Protein 7Z7C (pdb70)

Structure (mmCIF, N/CA/C/O backbone):
data_7Z7C
#
_entry.id   7Z7C
#
_cell.length_a   96.227
_cell.length_b   40.602
_cell.length_c   45.631
_cell.angle_alpha   90.000
_cell.angle_beta   113.910
_cell.angle_gamma   90.000
#
_symmetry.space_group_name_H-M   'C 1 2 1'
#
loop_
_entity.id
_entity.type
_entity.pdbx_description
1 polymer 'Broadly neutralizing DARPin bnD.8'
2 polymer 'Envelope glycoprotein gp160'
3 non-polymer GLYCINE
4 non-polymer 1,2-ETHANEDIOL
5 water water
#
loop_
_atom_site.group_PDB
_atom_site.id
_atom_site.type_symbol
_atom_site.label_atom_id
_atom_site.label_alt_id
_atom_site.label_comp_id
_atom_site.label_asym_id
_atom_site.label_entity_id
_atom_site.label_seq_id
_atom_site.pdbx_PDB_ins_code
_atom_site.Cartn_x
_atom_site.Cartn_y
_atom_site.Cartn_z
_atom_site.occupancy
_atom_site.B_iso_or_equiv
_atom_site.auth_seq_id
_atom_site.auth_comp_id
_atom_site.auth_asym_id
_atom_site.auth_atom_id
_atom_site.pdbx_PDB_model_num
ATOM 1 N N . ASP A 1 3 ? -16.557 -41.116 15.278 1.00 72.13 3 ASP A N 1
ATOM 2 C CA . ASP A 1 3 ? -15.730 -40.370 16.258 1.00 58.31 3 ASP A CA 1
ATOM 3 C C . ASP A 1 3 ? -16.161 -38.889 16.218 1.00 41.51 3 ASP A C 1
ATOM 4 O O . ASP A 1 3 ? -16.991 -38.517 15.349 1.00 39.98 3 ASP A O 1
ATOM 9 N N . LEU A 1 4 ? -15.663 -38.063 17.139 1.00 39.43 4 LEU A N 1
ATOM 10 C CA . LEU A 1 4 ? -16.134 -36.652 17.287 1.00 34.18 4 LEU A CA 1
ATOM 11 C C . LEU A 1 4 ? -15.728 -35.845 16.056 1.00 31.23 4 LEU A C 1
ATOM 12 O O . LEU A 1 4 ? -16.526 -34.959 15.635 1.00 32.76 4 LEU A O 1
ATOM 17 N N . GLY A 1 5 ? -14.558 -36.151 15.482 1.00 32.10 5 GLY A N 1
ATOM 18 C CA . GLY A 1 5 ? -14.069 -35.433 14.293 1.00 29.50 5 GLY A CA 1
ATOM 19 C C . GLY A 1 5 ? -15.011 -35.665 13.110 1.00 30.37 5 GLY A C 1
ATOM 20 O O . GLY A 1 5 ? -15.362 -34.712 12.431 1.00 27.35 5 GLY A O 1
ATOM 21 N N . LYS A 1 6 ? -15.424 -36.905 12.851 1.00 32.17 6 LYS A N 1
ATOM 22 C CA . LYS A 1 6 ? -16.405 -37.193 11.762 1.00 33.13 6 LYS A CA 1
ATOM 23 C C . LYS A 1 6 ? -17.696 -36.398 11.983 1.00 27.22 6 LYS A C 1
ATOM 24 O O . LYS A 1 6 ? -18.215 -35.817 11.001 1.00 28.59 6 LYS A O 1
ATOM 30 N N . LYS A 1 7 ? -18.229 -36.403 13.214 1.00 28.04 7 LYS A N 1
ATOM 31 C CA . LYS A 1 7 ? -19.512 -35.720 13.482 1.00 28.86 7 LYS A CA 1
ATOM 32 C C . LYS A 1 7 ? -19.295 -34.222 13.286 1.00 24.10 7 LYS A C 1
ATOM 33 O O . LYS A 1 7 ? -20.222 -33.555 12.833 1.00 26.03 7 LYS A O 1
ATOM 39 N N . LEU A 1 8 ? -18.127 -33.691 13.664 1.00 27.02 8 LEU A N 1
ATOM 40 C CA . LEU A 1 8 ? -17.882 -32.239 13.508 1.00 25.57 8 LEU A CA 1
ATOM 41 C C . LEU A 1 8 ? -17.829 -31.899 12.021 1.00 25.62 8 LEU A C 1
ATOM 42 O O . LEU A 1 8 ? -18.400 -30.848 11.617 1.00 24.35 8 LEU A O 1
ATOM 47 N N . LEU A 1 9 ? -17.183 -32.753 11.226 1.00 25.00 9 LEU A N 1
ATOM 48 C CA . LEU A 1 9 ? -17.152 -32.495 9.763 1.00 23.40 9 LEU A CA 1
ATOM 49 C C . LEU A 1 9 ? -18.599 -32.482 9.252 1.00 23.91 9 LEU A C 1
ATOM 50 O O . LEU A 1 9 ? -18.973 -31.582 8.531 1.00 23.17 9 LEU A O 1
ATOM 55 N N . GLU A 1 10 ? -19.385 -33.486 9.626 1.00 24.50 10 GLU A N 1
ATOM 56 C CA . GLU A 1 10 ? -20.825 -33.546 9.224 1.00 26.20 10 GLU A CA 1
ATOM 57 C C . GLU A 1 10 ? -21.610 -32.313 9.727 1.00 25.44 10 GLU A C 1
ATOM 58 O O . GLU A 1 10 ? -22.354 -31.686 8.959 1.00 25.94 10 GLU A O 1
ATOM 64 N N . ALA A 1 11 ? -21.407 -31.916 10.982 1.00 25.22 11 ALA A N 1
ATOM 65 C CA . ALA A 1 11 ? -22.106 -30.754 11.553 1.00 25.83 11 ALA A CA 1
ATOM 66 C C . ALA A 1 11 ? -21.736 -29.487 10.766 1.00 25.86 11 ALA A C 1
ATOM 67 O O . ALA A 1 11 ? -22.608 -28.672 10.480 1.00 23.76 11 ALA A O 1
ATOM 69 N N . ALA A 1 12 ? -20.474 -29.350 10.390 1.00 25.14 12 ALA A N 1
ATOM 70 C CA . ALA A 1 12 ? -19.963 -28.134 9.741 1.00 25.33 12 ALA A CA 1
ATOM 71 C C . ALA A 1 12 ? -20.539 -28.012 8.325 1.00 23.22 12 ALA A C 1
ATOM 72 O O . ALA A 1 12 ? -20.991 -26.943 7.941 1.00 25.24 12 ALA A O 1
ATOM 74 N N . VAL A 1 13 ? -20.641 -29.115 7.600 1.00 23.20 13 VAL A N 1
ATOM 75 C CA . VAL A 1 13 ? -21.122 -29.018 6.186 1.00 25.44 13 VAL A CA 1
ATOM 76 C C . VAL A 1 13 ? -22.644 -28.823 6.155 1.00 23.75 13 VAL A C 1
ATOM 77 O O . VAL A 1 13 ? -23.166 -28.137 5.215 1.00 28.26 13 VAL A O 1
ATOM 81 N N . ASP A 1 14 ? -23.321 -29.308 7.198 1.00 26.05 14 ASP A N 1
ATOM 82 C CA . ASP A 1 14 ? -24.798 -29.343 7.275 1.00 26.06 14 ASP A CA 1
ATOM 83 C C . ASP A 1 14 ? -25.347 -28.136 8.040 1.00 26.09 14 ASP A C 1
ATOM 84 O O . ASP A 1 14 ? -26.529 -28.054 8.214 1.00 26.42 14 ASP A O 1
ATOM 89 N N . GLY A 1 15 ? -24.508 -27.219 8.522 1.00 26.24 15 GLY A N 1
ATOM 90 C CA . GLY A 1 15 ? -24.982 -25.958 9.136 1.00 27.72 15 GLY A CA 1
ATOM 91 C C . GLY A 1 15 ? -25.495 -26.149 10.561 1.00 24.02 15 GLY A C 1
ATOM 92 O O . GLY A 1 15 ? -26.292 -25.321 10.988 1.00 27.91 15 GLY A O 1
ATOM 93 N N . GLN A 1 16 ? -25.084 -27.211 11.260 1.00 25.03 16 GLN A N 1
ATOM 94 C CA . GLN A 1 16 ? -25.604 -27.571 12.601 1.00 23.31 16 GLN A CA 1
ATOM 95 C C . GLN A 1 16 ? -24.851 -26.722 13.648 1.00 24.51 16 GLN A C 1
ATOM 96 O O . GLN A 1 16 ? -23.984 -27.287 14.323 1.00 24.68 16 GLN A O 1
ATOM 102 N N . ASP A 1 17 ? -25.151 -25.412 13.730 1.00 23.53 17 ASP A N 1
ATOM 103 C CA . ASP A 1 17 ? -24.499 -24.445 14.662 1.00 26.03 17 ASP A CA 1
ATOM 104 C C . ASP A 1 17 ? -24.446 -25.061 16.067 1.00 23.82 17 ASP A C 1
ATOM 105 O O . ASP A 1 17 ? -23.381 -25.062 16.700 1.00 23.56 17 ASP A O 1
ATOM 110 N N . ASP A 1 18 ? -25.586 -25.431 16.613 1.00 27.96 18 ASP A N 1
ATOM 111 C CA . ASP A 1 18 ? -25.651 -25.996 17.978 1.00 25.26 18 ASP A CA 1
ATOM 112 C C . ASP A 1 18 ? -24.741 -27.214 18.107 1.00 25.99 18 ASP A C 1
ATOM 113 O O . ASP A 1 18 ? -24.070 -27.337 19.144 1.00 24.56 18 ASP A O 1
ATOM 118 N N . GLU A 1 19 ? -24.783 -28.124 17.134 1.00 22.07 19 GLU A N 1
ATOM 119 C CA . GLU A 1 19 ? -24.012 -29.380 17.254 1.00 24.35 19 GLU A CA 1
ATOM 120 C C . GLU A 1 19 ? -22.516 -29.051 17.205 1.00 23.48 19 GLU A C 1
ATOM 121 O O . GLU A 1 19 ? -21.721 -29.743 17.854 1.00 24.33 19 GLU A O 1
ATOM 127 N N . VAL A 1 20 ? -22.126 -28.107 16.357 1.00 25.34 20 VAL A N 1
ATOM 128 C CA . VAL A 1 20 ? -20.689 -27.732 16.274 1.00 23.61 20 VAL A CA 1
ATOM 129 C C . VAL A 1 20 ? -20.233 -27.305 17.676 1.00 22.39 20 VAL A C 1
ATOM 130 O O . VAL A 1 20 ? -19.224 -27.812 18.159 1.00 23.21 20 VAL A O 1
ATOM 134 N N . ARG A 1 21 ? -21.025 -26.492 18.358 1.00 22.12 21 ARG A N 1
ATOM 135 C CA . ARG A 1 21 ? -20.629 -26.041 19.714 1.00 22.91 21 ARG A CA 1
ATOM 136 C C . ARG A 1 21 ? -20.615 -27.210 20.704 1.00 22.77 21 ARG A C 1
ATOM 137 O O . ARG A 1 21 ? -19.707 -27.254 21.526 1.00 24.60 21 ARG A O 1
ATOM 145 N N . ILE A 1 22 ? -21.635 -28.071 20.663 1.00 24.07 22 ILE A N 1
ATOM 146 C CA . ILE A 1 22 ? -21.703 -29.281 21.527 1.00 25.54 22 ILE A CA 1
ATOM 147 C C . ILE A 1 22 ? -20.463 -30.149 21.303 1.00 24.04 22 ILE A C 1
ATOM 148 O O . ILE A 1 22 ? -19.855 -30.600 22.264 1.00 26.95 22 ILE A O 1
ATOM 153 N N . LEU A 1 23 ? -20.096 -30.398 20.052 1.00 27.40 23 LEU A N 1
ATOM 154 C CA . LEU A 1 23 ? -18.957 -31.294 19.762 1.00 27.72 23 LEU A CA 1
ATOM 155 C C . LEU A 1 23 ? -17.662 -30.665 20.264 1.00 22.91 23 LEU A C 1
ATOM 156 O O . LEU A 1 23 ? -16.856 -31.373 20.852 1.00 31.37 23 LEU A O 1
ATOM 161 N N A MET A 1 24 ? -17.486 -29.356 20.080 0.50 23.85 24 MET A N 1
ATOM 162 N N B MET A 1 24 ? -17.481 -29.364 19.985 0.50 24.11 24 MET A N 1
ATOM 163 C CA A MET A 1 24 ? -16.220 -28.707 20.495 0.50 25.23 24 MET A CA 1
ATOM 164 C CA B MET A 1 24 ? -16.306 -28.599 20.475 0.50 26.89 24 MET A CA 1
ATOM 165 C C A MET A 1 24 ? -16.169 -28.623 22.026 0.50 26.42 24 MET A C 1
ATOM 166 C C B MET A 1 24 ? -16.227 -28.815 21.989 0.50 25.43 24 MET A C 1
ATOM 167 O O A MET A 1 24 ? -15.047 -28.688 22.558 0.50 26.60 24 MET A O 1
ATOM 168 O O B MET A 1 24 ? -15.214 -29.363 22.437 0.50 29.39 24 MET A O 1
ATOM 177 N N . ALA A 1 25 ? -17.326 -28.537 22.701 1.00 27.22 25 ALA A N 1
ATOM 178 C CA . ALA A 1 25 ? -17.431 -28.605 24.182 1.00 26.31 25 ALA A CA 1
ATOM 179 C C . ALA A 1 25 ? -17.039 -30.001 24.677 1.00 28.95 25 ALA A C 1
ATOM 180 O O . ALA A 1 25 ? -16.481 -30.093 25.766 1.00 33.45 25 ALA A O 1
ATOM 182 N N . ASN A 1 26 ? -17.319 -31.032 23.876 1.00 29.28 26 ASN A N 1
ATOM 183 C CA . ASN A 1 26 ? -17.081 -32.449 24.238 1.00 37.30 26 ASN A CA 1
ATOM 184 C C . ASN A 1 26 ? -15.693 -32.872 23.745 1.00 36.29 26 ASN A C 1
ATOM 185 O O . ASN A 1 26 ? -15.350 -34.079 23.927 1.00 41.19 26 ASN A O 1
ATOM 190 N N . GLY A 1 27 ? -14.898 -31.924 23.219 1.00 36.47 27 GLY A N 1
ATOM 191 C CA . GLY A 1 27 ? -13.452 -32.092 22.965 1.00 42.30 27 GLY A CA 1
ATOM 192 C C . GLY A 1 27 ? -13.134 -32.475 21.522 1.00 34.60 27 GLY A C 1
ATOM 193 O O . GLY A 1 27 ? -12.024 -32.996 21.256 1.00 42.94 27 GLY A O 1
ATOM 194 N N . ALA A 1 28 ? -14.072 -32.305 20.595 1.00 34.06 28 ALA A N 1
ATOM 195 C CA . ALA A 1 28 ? -13.790 -32.531 19.165 1.00 31.87 28 ALA A CA 1
ATOM 196 C C . ALA A 1 28 ? -12.622 -31.642 18.739 1.00 26.84 28 ALA A C 1
ATOM 197 O O . ALA A 1 28 ? -12.575 -30.415 19.066 1.00 31.29 28 ALA A O 1
ATOM 199 N N . ASP A 1 29 ? -11.780 -32.184 17.888 1.00 30.82 29 ASP A N 1
ATOM 200 C CA . ASP A 1 29 ? -10.649 -31.464 17.270 1.00 28.00 29 ASP A CA 1
ATOM 201 C C . ASP A 1 29 ? -11.212 -30.563 16.167 1.00 26.63 29 ASP A C 1
ATOM 202 O O . ASP A 1 29 ? -11.700 -31.074 15.140 1.00 28.66 29 ASP A O 1
ATOM 207 N N A VAL A 1 30 ? -11.087 -29.255 16.376 0.50 23.07 30 VAL A N 1
ATOM 208 N N B VAL A 1 30 ? -11.095 -29.251 16.358 0.50 25.03 30 VAL A N 1
ATOM 209 C CA A VAL A 1 30 ? -11.577 -28.215 15.436 0.50 20.60 30 VAL A CA 1
ATOM 210 C CA B VAL A 1 30 ? -11.611 -28.244 15.393 0.50 24.61 30 VAL A CA 1
ATOM 211 C C A VAL A 1 30 ? -10.886 -28.375 14.070 0.50 21.03 30 VAL A C 1
ATOM 212 C C B VAL A 1 30 ? -10.883 -28.375 14.047 0.50 23.43 30 VAL A C 1
ATOM 213 O O A VAL A 1 30 ? -11.472 -27.912 13.076 0.50 24.95 30 VAL A O 1
ATOM 214 O O B VAL A 1 30 ? -11.441 -27.893 13.047 0.50 26.23 30 VAL A O 1
ATOM 221 N N . ASN A 1 31 ? -9.696 -28.990 14.031 1.00 24.32 31 ASN A N 1
ATOM 222 C CA . ASN A 1 31 ? -8.875 -29.201 12.816 1.00 21.92 31 ASN A CA 1
ATOM 223 C C . ASN A 1 31 ? -8.898 -30.662 12.378 1.00 23.33 31 ASN A C 1
ATOM 224 O O . ASN A 1 31 ? -8.023 -31.030 11.599 1.00 29.36 31 ASN A O 1
ATOM 229 N N . ALA A 1 32 ? -9.899 -31.427 12.830 1.00 29.60 32 ALA A N 1
ATOM 230 C CA . ALA A 1 32 ? -10.163 -32.806 12.363 1.00 28.74 32 ALA A CA 1
ATOM 231 C C . ALA A 1 32 ? -10.078 -32.820 10.844 1.00 29.21 32 ALA A C 1
ATOM 232 O O . ALA A 1 32 ? -10.685 -31.974 10.199 1.00 30.51 32 ALA A O 1
ATOM 234 N N . ALA A 1 33 ? -9.304 -33.739 10.287 1.00 30.62 33 ALA A N 1
ATOM 235 C CA . ALA A 1 33 ? -9.159 -33.851 8.827 1.00 26.86 33 ALA A CA 1
ATOM 236 C C . ALA A 1 33 ? -9.588 -35.233 8.413 1.00 27.45 33 ALA A C 1
ATOM 237 O O . ALA A 1 33 ? -9.162 -36.242 9.007 1.00 38.00 33 ALA A O 1
ATOM 239 N N . ASP A 1 34 ? -10.377 -35.292 7.348 1.00 26.90 34 ASP A N 1
ATOM 240 C CA . ASP A 1 34 ? -10.711 -36.566 6.726 1.00 36.70 34 ASP A CA 1
ATOM 241 C C . ASP A 1 34 ? -9.539 -37.021 5.825 1.00 34.13 34 ASP A C 1
ATOM 242 O O . ASP A 1 34 ? -8.465 -36.397 5.780 1.00 32.30 34 ASP A O 1
ATOM 247 N N . TRP A 1 35 ? -9.727 -38.266 5.334 1.00 44.98 35 TRP A N 1
ATOM 248 C CA . TRP A 1 35 ? -8.819 -38.926 4.332 1.00 40.51 35 TRP A CA 1
ATOM 249 C C . TRP A 1 35 ? -8.320 -37.949 3.241 1.00 36.46 35 TRP A C 1
ATOM 250 O O . TRP A 1 35 ? -7.123 -38.076 2.763 1.00 33.42 35 TRP A O 1
ATOM 261 N N . TRP A 1 36 ? -9.212 -37.050 2.816 1.00 30.09 36 TRP A N 1
ATOM 262 C CA . TRP A 1 36 ? -9.001 -36.103 1.685 1.00 35.70 36 TRP A CA 1
ATOM 263 C C . TRP A 1 36 ? -8.373 -34.782 2.162 1.00 47.13 36 TRP A C 1
ATOM 264 O O . TRP A 1 36 ? -8.233 -33.867 1.329 1.00 30.71 36 TRP A O 1
ATOM 275 N N . GLY A 1 37 ? -7.992 -34.657 3.436 1.00 48.77 37 GLY A N 1
ATOM 276 C CA . GLY A 1 37 ? -7.394 -33.397 3.953 1.00 26.89 37 GLY A CA 1
ATOM 277 C C . GLY A 1 37 ? -8.416 -32.338 4.262 1.00 24.24 37 GLY A C 1
ATOM 278 O O . GLY A 1 37 ? -8.006 -31.203 4.516 1.00 26.86 37 GLY A O 1
ATOM 279 N N . LEU A 1 38 ? -9.705 -32.643 4.239 1.00 23.13 38 LEU A N 1
ATOM 280 C CA . LEU A 1 38 ? -10.757 -31.608 4.440 1.00 21.92 38 LEU A CA 1
ATOM 281 C C . LEU A 1 38 ? -11.063 -31.482 5.929 1.00 21.99 38 LEU A C 1
ATOM 282 O O . LEU A 1 38 ? -11.120 -32.469 6.651 1.00 25.29 38 LEU A O 1
ATOM 287 N N . THR A 1 39 ? -11.184 -30.245 6.364 1.00 20.34 39 THR A N 1
ATOM 288 C CA . THR A 1 39 ? -11.397 -29.892 7.787 1.00 21.13 39 THR A CA 1
ATOM 289 C C . THR A 1 39 ? -12.801 -29.313 7.948 1.00 18.50 39 THR A C 1
ATOM 290 O O . THR A 1 39 ? -13.438 -28.873 6.984 1.00 20.74 39 THR A O 1
ATOM 294 N N . PRO A 1 40 ? -13.292 -29.158 9.182 1.00 21.84 40 PRO A N 1
ATOM 295 C CA . PRO A 1 40 ? -14.575 -28.500 9.369 1.00 22.08 40 PRO A CA 1
ATOM 296 C C . PRO A 1 40 ? -14.662 -27.123 8.724 1.00 20.17 40 PRO A C 1
ATOM 297 O O . PRO A 1 40 ? -15.673 -26.772 8.203 1.00 22.38 40 PRO A O 1
ATOM 301 N N . LEU A 1 41 ? -13.604 -26.353 8.832 1.00 21.02 41 LEU A N 1
ATOM 302 C CA . LEU A 1 41 ? -13.617 -24.998 8.261 1.00 18.54 41 LEU A CA 1
ATOM 303 C C . LEU A 1 41 ? -13.745 -25.083 6.752 1.00 20.38 41 LEU A C 1
ATOM 304 O O . LEU A 1 41 ? -14.389 -24.204 6.211 1.00 19.27 41 LEU A O 1
ATOM 309 N N . HIS A 1 42 ? -13.070 -26.007 6.087 1.00 19.28 42 HIS A N 1
ATOM 310 C CA . HIS A 1 42 ? -13.289 -26.159 4.622 1.00 19.80 42 HIS A CA 1
ATOM 311 C C . HIS A 1 42 ? -14.780 -26.343 4.373 1.00 19.70 42 HIS A C 1
ATOM 312 O O . HIS A 1 42 ? -15.275 -25.770 3.454 1.00 21.40 42 HIS A O 1
ATOM 319 N N . LEU A 1 43 ? -15.406 -27.245 5.093 1.00 20.82 43 LEU A N 1
ATOM 320 C CA . LEU A 1 43 ? -16.785 -27.679 4.738 1.00 20.94 43 LEU A CA 1
ATOM 321 C C . LEU A 1 43 ? -17.748 -26.541 5.067 1.00 22.83 43 LEU A C 1
ATOM 322 O O . LEU A 1 43 ? -18.634 -26.253 4.271 1.00 24.72 43 LEU A O 1
ATOM 327 N N . ALA A 1 44 ? -17.580 -25.863 6.198 1.00 21.44 44 ALA A N 1
ATOM 328 C CA . ALA A 1 44 ? -18.413 -24.683 6.510 1.00 21.75 44 ALA A CA 1
ATOM 329 C C . ALA A 1 44 ? -18.198 -23.563 5.491 1.00 23.34 44 ALA A C 1
ATOM 330 O O . ALA A 1 44 ? -19.161 -22.915 5.130 1.00 23.66 44 ALA A O 1
ATOM 332 N N . ALA A 1 45 ? -16.970 -23.326 5.057 1.00 19.75 45 ALA A N 1
ATOM 333 C CA . ALA A 1 45 ? -16.664 -22.286 4.062 1.00 20.47 45 ALA A CA 1
ATOM 334 C C . ALA A 1 45 ? -17.309 -22.649 2.710 1.00 22.03 45 ALA A C 1
ATOM 335 O O . ALA A 1 45 ? -17.849 -21.770 2.077 1.00 25.30 45 ALA A O 1
ATOM 337 N N . TRP A 1 46 ? -17.284 -23.925 2.363 1.00 21.49 46 TRP A N 1
ATOM 338 C CA . TRP A 1 46 ? -17.829 -24.456 1.075 1.00 21.90 46 TRP A CA 1
ATOM 339 C C . TRP A 1 46 ? -19.344 -24.251 1.057 1.00 25.03 46 TRP A C 1
ATOM 340 O O . TRP A 1 46 ? -19.899 -23.814 0.017 1.00 27.78 46 TRP A O 1
ATOM 351 N N . HIS A 1 47 ? -20.012 -24.592 2.146 1.00 25.53 47 HIS A N 1
ATOM 352 C CA . HIS A 1 47 ? -21.500 -24.596 2.171 1.00 29.60 47 HIS A CA 1
ATOM 353 C C . HIS A 1 47 ? -22.081 -23.263 2.649 1.00 32.21 47 HIS A C 1
ATOM 354 O O . HIS A 1 47 ? -23.306 -23.201 2.792 1.00 40.75 47 HIS A O 1
ATOM 361 N N . GLY A 1 48 ? -21.251 -22.254 2.941 1.00 27.27 48 GLY A N 1
ATOM 362 C CA . GLY A 1 48 ? -21.728 -20.894 3.259 1.00 27.03 48 GLY A CA 1
ATOM 363 C C . GLY A 1 48 ? -22.217 -20.771 4.709 1.00 27.26 48 GLY A C 1
ATOM 364 O O . GLY A 1 48 ? -22.975 -19.856 4.992 1.00 33.68 48 GLY A O 1
ATOM 365 N N . HIS A 1 49 ? -21.731 -21.595 5.641 1.00 28.96 49 HIS A N 1
ATOM 366 C CA . HIS A 1 49 ? -22.171 -21.554 7.063 1.00 28.18 49 HIS A CA 1
ATOM 367 C C . HIS A 1 49 ? -21.326 -20.528 7.838 1.00 24.31 49 HIS A C 1
ATOM 368 O O . HIS A 1 49 ? -20.312 -20.884 8.486 1.00 26.35 49 HIS A O 1
ATOM 375 N N . LEU A 1 50 ? -21.719 -19.269 7.742 1.00 27.43 50 LEU A N 1
ATOM 376 C CA . LEU A 1 50 ? -20.944 -18.133 8.316 1.00 28.03 50 LEU A CA 1
ATOM 377 C C . LEU A 1 50 ? -20.758 -18.271 9.832 1.00 28.83 50 LEU A C 1
ATOM 378 O O . LEU A 1 50 ? -19.619 -18.140 10.313 1.00 25.39 50 LEU A O 1
ATOM 383 N N A GLU A 1 51 ? -21.828 -18.553 10.563 0.50 28.47 51 GLU A N 1
ATOM 384 N N B GLU A 1 51 ? -21.833 -18.491 10.602 0.50 32.06 51 GLU A N 1
ATOM 385 C CA A GLU A 1 51 ? -21.739 -18.587 12.044 0.50 26.06 51 GLU A CA 1
ATOM 386 C CA B GLU A 1 51 ? -21.684 -18.574 12.084 0.50 31.64 51 GLU A CA 1
ATOM 387 C C A GLU A 1 51 ? -20.785 -19.714 12.458 0.50 25.04 51 GLU A C 1
ATOM 388 C C B GLU A 1 51 ? -20.681 -19.684 12.401 0.50 24.95 51 GLU A C 1
ATOM 389 O O A GLU A 1 51 ? -20.055 -19.525 13.418 0.50 24.18 51 GLU A O 1
ATOM 390 O O B GLU A 1 51 ? -19.835 -19.470 13.252 0.50 24.26 51 GLU A O 1
ATOM 401 N N . ILE A 1 52 ? -20.791 -20.838 11.740 1.00 24.52 52 ILE A N 1
ATOM 402 C CA . ILE A 1 52 ? -19.897 -21.982 12.034 1.00 24.08 52 ILE A CA 1
ATOM 403 C C . ILE A 1 52 ? -18.467 -21.547 11.698 1.00 22.01 52 ILE A C 1
ATOM 404 O O . ILE A 1 52 ? -17.547 -21.869 12.470 1.00 24.44 52 ILE A O 1
ATOM 409 N N . VAL A 1 53 ? -18.266 -20.894 10.556 1.00 23.35 53 VAL A N 1
ATOM 410 C CA . VAL A 1 53 ? -16.895 -20.441 10.206 1.00 19.32 53 VAL A CA 1
ATOM 411 C C . VAL A 1 53 ? -16.364 -19.593 11.373 1.00 21.63 53 VAL A C 1
ATOM 412 O O . VAL A 1 53 ? -15.236 -19.767 11.765 1.00 20.52 53 VAL A O 1
ATOM 416 N N . GLU A 1 54 ? -17.201 -18.695 11.875 1.00 21.71 54 GLU A N 1
ATOM 417 C CA . GLU A 1 54 ? -16.788 -17.753 12.939 1.00 24.23 54 GLU A CA 1
ATOM 418 C C . GLU A 1 54 ? -16.467 -18.545 14.217 1.00 23.23 54 GLU A C 1
ATOM 419 O O . GLU A 1 54 ? -15.409 -18.269 14.844 1.00 25.23 54 GLU A O 1
ATOM 425 N N . VAL A 1 55 ? -17.336 -19.480 14.607 1.00 24.90 55 VAL A N 1
ATOM 426 C CA . VAL A 1 55 ? -17.146 -20.351 15.811 1.00 23.45 55 VAL A CA 1
ATOM 427 C C . VAL A 1 55 ? -15.842 -21.157 15.649 1.00 23.37 55 VAL A C 1
ATOM 428 O O . VAL A 1 55 ? -15.074 -21.319 16.623 1.00 24.22 55 VAL A O 1
ATOM 432 N N . LEU A 1 56 ? -15.634 -21.756 14.481 1.00 23.82 56 LEU A N 1
ATOM 433 C CA . LEU A 1 56 ? -14.447 -22.597 14.265 1.00 23.12 56 LEU A CA 1
ATOM 434 C C . LEU A 1 56 ? -13.194 -21.727 14.381 1.00 22.57 56 LEU A C 1
ATOM 435 O O . LEU A 1 56 ? -12.249 -22.156 15.059 1.00 22.59 56 LEU A O 1
ATOM 440 N N . LEU A 1 57 ? -13.194 -20.538 13.788 1.00 21.32 57 LEU A N 1
ATOM 441 C CA . LEU A 1 57 ? -12.008 -19.651 13.818 1.00 19.93 57 LEU A CA 1
ATOM 442 C C . LEU A 1 57 ? -11.768 -19.220 15.270 1.00 23.66 57 LEU A C 1
ATOM 443 O O . LEU A 1 57 ? -10.623 -19.154 15.691 1.00 26.00 57 LEU A O 1
ATOM 448 N N . LYS A 1 58 ? -12.843 -18.938 15.986 1.00 22.86 58 LYS A N 1
ATOM 449 C CA . LYS A 1 58 ? -12.751 -18.508 17.407 1.00 26.10 58 LYS A CA 1
ATOM 450 C C . LYS A 1 58 ? -12.131 -19.614 18.267 1.00 29.68 58 LYS A C 1
ATOM 451 O O . LYS A 1 58 ? -11.482 -19.258 19.296 1.00 32.93 58 LYS A O 1
ATOM 457 N N . THR A 1 59 ? -12.354 -20.878 17.888 1.00 26.11 59 THR A N 1
ATOM 458 C CA . THR A 1 59 ? -11.967 -22.077 18.666 1.00 29.08 59 THR A CA 1
ATOM 459 C C . THR A 1 59 ? -10.709 -22.736 18.081 1.00 30.59 59 THR A C 1
ATOM 460 O O 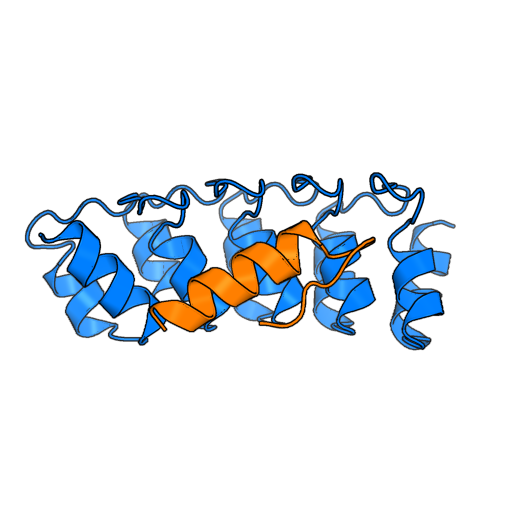. THR A 1 59 ? -10.449 -23.894 18.424 1.00 31.48 59 THR A O 1
ATOM 464 N N . GLY A 1 60 ? -9.937 -22.020 17.253 1.00 27.33 60 GLY A N 1
ATOM 465 C CA . GLY A 1 60 ? -8.581 -22.417 16.839 1.00 26.23 60 GLY A CA 1
ATOM 466 C C . GLY A 1 60 ? -8.518 -23.104 15.485 1.00 23.27 60 GLY A C 1
ATOM 467 O O . GLY A 1 60 ? -7.481 -23.636 15.167 1.00 25.46 60 GLY A O 1
ATOM 468 N N . ALA A 1 61 ? -9.558 -23.061 14.673 1.00 20.53 61 ALA A N 1
ATOM 469 C CA . ALA A 1 61 ? -9.491 -23.669 13.327 1.00 21.51 61 ALA A CA 1
ATOM 470 C C . ALA A 1 61 ? -8.329 -23.029 12.546 1.00 18.69 61 ALA A C 1
ATOM 471 O O . ALA A 1 61 ? -8.145 -21.778 12.627 1.00 19.38 61 ALA A O 1
ATOM 473 N N . ASP A 1 62 ? -7.618 -23.816 11.770 1.00 20.22 62 ASP A N 1
ATOM 474 C CA . ASP A 1 62 ? -6.528 -23.393 10.883 1.00 18.90 62 ASP A CA 1
ATOM 475 C C . ASP A 1 62 ? -7.123 -22.773 9.627 1.00 16.87 62 ASP A C 1
ATOM 476 O O . ASP A 1 62 ? -7.616 -23.489 8.775 1.00 19.15 62 ASP A O 1
ATOM 481 N N . VAL A 1 63 ? -7.069 -21.475 9.534 1.00 16.02 63 VAL A N 1
ATOM 482 C CA . VAL A 1 63 ? -7.663 -20.720 8.396 1.00 12.98 63 VAL A CA 1
ATOM 483 C C . VAL A 1 63 ? -6.989 -21.094 7.077 1.00 15.36 63 VAL A C 1
ATOM 484 O O . VAL A 1 63 ? -7.574 -20.838 6.004 1.00 17.90 63 VAL A O 1
ATOM 488 N N . ASN A 1 64 ? -5.734 -21.500 7.135 1.00 14.57 64 ASN A N 1
ATOM 489 C CA . ASN A 1 64 ? -4.892 -21.795 5.954 1.00 15.19 64 ASN A CA 1
ATOM 490 C C . ASN A 1 64 ? -4.721 -23.322 5.762 1.00 16.18 64 ASN A C 1
ATOM 491 O O . ASN A 1 64 ? -3.816 -23.687 4.979 1.00 18.49 64 ASN A O 1
ATOM 496 N N . ALA A 1 65 ? -5.633 -24.174 6.253 1.00 14.41 65 ALA A N 1
ATOM 497 C CA . ALA A 1 65 ? -5.613 -25.596 6.093 1.00 15.22 65 ALA A CA 1
ATOM 498 C C . ALA A 1 65 ? -5.738 -25.854 4.584 1.00 17.96 65 ALA A C 1
ATOM 499 O O . ALA A 1 65 ? -6.534 -25.173 3.910 1.00 19.11 65 ALA A O 1
ATOM 501 N N A SER A 1 66 ? -4.965 -26.764 4.034 0.50 17.99 66 SER A N 1
ATOM 502 N N B SER A 1 66 ? -5.119 -26.935 4.140 0.50 19.55 66 SER A N 1
ATOM 503 C CA A SER A 1 66 ? -5.196 -27.185 2.640 0.50 14.44 66 SER A CA 1
ATOM 504 C CA B SER A 1 66 ? -4.977 -27.284 2.711 0.50 18.01 66 SER A CA 1
ATOM 505 C C A SER A 1 66 ? -5.495 -28.663 2.607 0.50 17.88 66 SER A C 1
ATOM 506 C C B SER A 1 66 ? -5.333 -28.750 2.503 0.50 17.14 66 SER A C 1
ATOM 507 O O A SER A 1 66 ? -5.023 -29.430 3.440 0.50 22.81 66 SER A O 1
ATOM 508 O O B SER A 1 66 ? -4.685 -29.666 3.086 0.50 18.12 66 SER A O 1
ATOM 513 N N . ASP A 1 67 ? -6.327 -29.041 1.631 1.00 19.30 67 ASP A N 1
ATOM 514 C CA . ASP A 1 67 ? -6.722 -30.429 1.454 1.00 20.97 67 ASP A CA 1
ATOM 515 C C . ASP A 1 67 ? -5.733 -31.029 0.447 1.00 19.15 67 ASP A C 1
ATOM 516 O O . ASP A 1 67 ? -4.697 -30.402 0.142 1.00 22.98 67 ASP A O 1
ATOM 521 N N . ASN A 1 68 ? -6.000 -32.277 0.044 1.00 21.56 68 ASN A N 1
ATOM 522 C CA . ASN A 1 68 ? -5.082 -33.059 -0.833 1.00 27.11 68 ASN A CA 1
ATOM 523 C C . ASN A 1 68 ? -4.916 -32.373 -2.198 1.00 23.00 68 ASN A C 1
ATOM 524 O O . ASN A 1 68 ? -3.944 -32.714 -2.881 1.00 26.67 68 ASN A O 1
ATOM 529 N N . ASN A 1 69 ? -5.823 -31.455 -2.554 1.00 24.03 69 ASN A N 1
ATOM 530 C CA . ASN A 1 69 ? -5.736 -30.707 -3.832 1.00 22.92 69 ASN A CA 1
ATOM 531 C C . ASN A 1 69 ? -5.193 -29.297 -3.591 1.00 20.31 69 ASN A C 1
ATOM 532 O O . ASN A 1 69 ? -5.265 -28.480 -4.512 1.00 20.01 69 ASN A O 1
ATOM 537 N N . GLY A 1 70 ? -4.592 -29.024 -2.428 1.00 17.32 70 GLY A N 1
ATOM 538 C CA . GLY A 1 70 ? -4.114 -27.680 -2.134 1.00 15.66 70 GLY A CA 1
ATOM 539 C C . GLY A 1 70 ? -5.191 -26.670 -1.931 1.00 17.30 70 GLY A C 1
ATOM 540 O O . GLY A 1 70 ? -4.907 -25.511 -1.947 1.00 19.16 70 GLY A O 1
ATOM 541 N N . ILE A 1 71 ? -6.422 -27.070 -1.786 1.00 17.31 71 ILE A N 1
ATOM 542 C CA . ILE A 1 71 ? -7.551 -26.158 -1.669 1.00 16.25 71 ILE A CA 1
ATOM 543 C C . ILE A 1 71 ? -7.682 -25.778 -0.195 1.00 14.11 71 ILE A C 1
ATOM 544 O O . ILE A 1 71 ? -7.661 -26.612 0.691 1.00 19.08 71 ILE A O 1
ATOM 549 N N . THR A 1 72 ? -7.757 -24.486 -0.011 1.00 14.17 72 THR A N 1
ATOM 550 C CA . THR A 1 72 ? -7.904 -23.742 1.310 1.00 15.17 72 THR A CA 1
ATOM 551 C C . THR A 1 72 ? -9.350 -23.332 1.501 1.00 14.97 72 THR A C 1
ATOM 552 O O . THR A 1 72 ? -10.150 -23.272 0.530 1.00 16.62 72 THR A O 1
ATOM 556 N N . PRO A 1 73 ? -9.762 -23.022 2.740 1.00 15.39 73 PRO A N 1
ATOM 557 C CA . PRO A 1 73 ? -11.107 -22.507 2.961 1.00 16.73 73 PRO A CA 1
ATOM 558 C C . PRO A 1 73 ? -11.416 -21.262 2.138 1.00 18.61 73 PRO A C 1
ATOM 559 O O . PRO A 1 73 ? -12.496 -21.165 1.599 1.00 19.03 73 PRO A O 1
ATOM 563 N N . LEU A 1 74 ? -10.413 -20.433 1.923 1.00 16.93 74 LEU A N 1
ATOM 564 C CA . LEU A 1 74 ? -10.612 -19.234 1.140 1.00 15.54 74 LEU A CA 1
ATOM 565 C C . LEU A 1 74 ? -10.874 -19.633 -0.310 1.00 16.66 74 LEU A C 1
ATOM 566 O O . LEU A 1 74 ? -11.707 -18.942 -0.927 1.00 17.76 74 LEU A O 1
ATOM 571 N N . HIS A 1 75 ? -10.123 -20.543 -0.879 1.00 16.99 75 HIS A N 1
ATOM 572 C CA . HIS A 1 75 ? -10.432 -20.997 -2.257 1.00 15.81 75 HIS A CA 1
ATOM 573 C C . HIS A 1 75 ? -11.927 -21.356 -2.320 1.00 17.89 75 HIS A C 1
ATOM 574 O O . HIS A 1 75 ? -12.578 -21.031 -3.302 1.00 18.34 75 HIS A O 1
ATOM 581 N N . LEU A 1 76 ? -12.406 -22.164 -1.364 1.00 18.31 76 LEU A N 1
ATOM 582 C CA . LEU A 1 76 ? -13.763 -22.706 -1.433 1.00 18.91 76 LEU A CA 1
ATOM 583 C C . LEU A 1 76 ? -14.781 -21.587 -1.283 1.00 19.71 76 LEU A C 1
ATOM 584 O O . LEU A 1 76 ? -15.748 -21.552 -2.058 1.00 21.42 76 LEU A O 1
ATOM 589 N N . ALA A 1 77 ? -14.596 -20.662 -0.358 1.00 18.71 77 ALA A N 1
ATOM 590 C CA . ALA A 1 77 ? -15.547 -19.556 -0.172 1.00 19.76 77 ALA A CA 1
ATOM 591 C C . ALA A 1 77 ? -15.523 -18.643 -1.406 1.00 19.73 77 ALA A C 1
ATOM 592 O O . ALA A 1 77 ? -16.600 -18.163 -1.859 1.00 20.97 77 ALA A O 1
ATOM 594 N N . ALA A 1 78 ? -14.340 -18.409 -1.975 1.00 18.47 78 ALA A N 1
ATOM 595 C CA . ALA A 1 78 ? -14.200 -17.527 -3.144 1.00 19.76 78 ALA A CA 1
ATOM 596 C C . ALA A 1 78 ? -14.902 -18.195 -4.340 1.00 18.69 78 ALA A C 1
ATOM 597 O O . ALA A 1 78 ? -15.650 -17.490 -5.059 1.00 22.79 78 ALA A O 1
ATOM 599 N N . ALA A 1 79 ? -14.679 -19.491 -4.535 1.00 18.77 79 ALA A N 1
ATOM 600 C CA . ALA A 1 79 ? -15.199 -20.230 -5.712 1.00 19.47 79 ALA A CA 1
ATOM 601 C C . ALA A 1 79 ? -16.734 -20.311 -5.593 1.00 22.88 79 ALA A C 1
ATOM 602 O O . ALA A 1 79 ? -17.444 -20.285 -6.624 1.00 22.71 79 ALA A O 1
ATOM 604 N N . ARG A 1 80 ? -17.241 -20.529 -4.375 1.00 20.96 80 ARG A N 1
ATOM 605 C CA . ARG A 1 80 ? -18.659 -20.867 -4.112 1.00 22.82 80 ARG A CA 1
ATOM 606 C C . ARG A 1 80 ? -19.484 -19.591 -3.902 1.00 22.51 80 ARG A C 1
ATOM 607 O O . ARG A 1 80 ? -20.708 -19.702 -3.765 1.00 28.48 80 ARG A O 1
ATOM 615 N N . GLY A 1 81 ? -18.847 -18.431 -3.917 1.00 24.18 81 GLY A N 1
ATOM 616 C CA . GLY A 1 81 ? -19.542 -17.149 -3.862 1.00 25.37 81 GLY A CA 1
ATOM 617 C C . GLY A 1 81 ? -19.996 -16.739 -2.476 1.00 24.49 81 GLY A C 1
ATOM 618 O O . GLY A 1 81 ? -20.932 -15.964 -2.369 1.00 27.68 81 GLY A O 1
ATOM 619 N N . HIS A 1 82 ? -19.300 -17.174 -1.430 1.00 23.21 82 HIS A N 1
ATOM 620 C CA . HIS A 1 82 ? -19.666 -16.794 -0.043 1.00 22.46 82 HIS A CA 1
ATOM 621 C C . HIS A 1 82 ? -18.867 -15.553 0.396 1.00 23.31 82 HIS A C 1
ATOM 622 O O . HIS A 1 82 ? -17.767 -15.690 1.005 1.00 23.53 82 HIS A O 1
ATOM 629 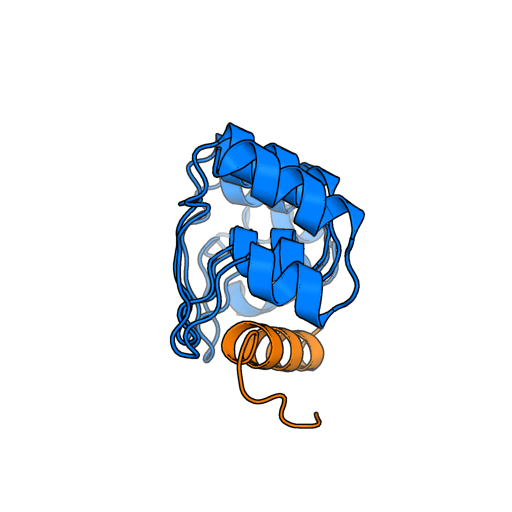N N . LEU A 1 83 ? -19.388 -14.373 0.080 1.00 25.28 83 LEU A N 1
ATOM 630 C CA . LEU A 1 83 ? -18.648 -13.093 0.259 1.00 24.40 83 LEU A CA 1
ATOM 631 C C . LEU A 1 83 ? -18.308 -12.839 1.737 1.00 22.27 83 LEU A C 1
ATOM 632 O O . LEU A 1 83 ? -17.148 -12.470 2.027 1.00 24.86 83 LEU A O 1
ATOM 637 N N . GLU A 1 84 ? -19.285 -12.953 2.645 1.00 22.62 84 GLU A N 1
ATOM 638 C CA . GLU A 1 84 ? -19.048 -12.620 4.059 1.00 23.21 84 GLU A CA 1
ATOM 639 C C . GLU A 1 84 ? -18.007 -13.592 4.600 1.00 21.61 84 GLU A C 1
ATOM 640 O O . GLU A 1 84 ? -17.156 -13.188 5.398 1.00 24.56 84 GLU A O 1
ATOM 646 N N . ILE A 1 85 ? -18.093 -14.843 4.194 1.00 20.81 85 ILE A N 1
ATOM 647 C CA . ILE A 1 85 ? -17.062 -15.836 4.634 1.00 19.66 85 ILE A CA 1
ATOM 648 C C . ILE A 1 85 ? -15.680 -15.415 4.090 1.00 20.77 85 ILE A C 1
ATOM 649 O O . ILE A 1 85 ? -14.685 -15.470 4.856 1.00 20.19 85 ILE A O 1
ATOM 654 N N . VAL A 1 86 ? -15.571 -15.021 2.824 1.00 18.62 86 VAL A N 1
ATOM 655 C CA . VAL A 1 86 ? -14.267 -14.533 2.283 1.00 19.31 86 VAL A CA 1
ATOM 656 C C . VAL A 1 86 ? -13.722 -13.440 3.211 1.00 20.91 86 VAL A C 1
ATOM 657 O O . VAL A 1 86 ? -12.543 -13.446 3.525 1.00 20.59 86 VAL A O 1
ATOM 661 N N . GLU A 1 87 ? -14.584 -12.504 3.580 1.00 21.07 87 GLU A N 1
ATOM 662 C CA . GLU A 1 87 ? -14.164 -11.339 4.382 1.00 22.06 87 GLU A CA 1
ATOM 663 C C . GLU A 1 87 ? -13.650 -11.837 5.735 1.00 21.00 87 GLU A C 1
ATOM 664 O O . GLU A 1 87 ? -12.591 -11.376 6.171 1.00 21.87 87 GLU A O 1
ATOM 670 N N . VAL A 1 88 ? -14.382 -12.736 6.377 1.00 20.41 88 VAL A N 1
ATOM 671 C CA . VAL A 1 88 ? -14.015 -13.252 7.721 1.00 21.23 88 VAL A CA 1
ATOM 672 C C . VAL A 1 88 ? -12.710 -14.042 7.615 1.00 20.01 88 VAL A C 1
ATOM 673 O O . VAL A 1 88 ? -11.839 -13.900 8.493 1.00 21.32 88 VAL A O 1
ATOM 677 N N . LEU A 1 89 ? -12.588 -14.855 6.572 1.00 16.92 89 LEU A N 1
ATOM 678 C CA . LEU A 1 89 ? -11.369 -15.674 6.443 1.00 18.34 89 LEU A CA 1
ATOM 679 C C . LEU A 1 89 ? -10.164 -14.746 6.234 1.00 17.95 89 LEU A C 1
ATOM 680 O O . LEU A 1 89 ? -9.153 -14.986 6.869 1.00 16.84 89 LEU A O 1
ATOM 685 N N . LEU A 1 90 ? -10.261 -13.705 5.411 1.00 18.24 90 LEU A N 1
ATOM 686 C CA . LEU A 1 90 ? -9.124 -12.772 5.208 1.00 18.44 90 LEU A CA 1
ATOM 687 C C . LEU A 1 90 ? -8.771 -12.025 6.517 1.00 17.77 90 LEU A C 1
ATOM 688 O O . LEU A 1 90 ? -7.599 -11.930 6.846 1.00 20.09 90 LEU A O 1
ATOM 693 N N . LYS A 1 91 ? -9.776 -11.682 7.299 1.00 18.78 91 LYS A N 1
ATOM 694 C CA . LYS A 1 91 ? -9.544 -10.945 8.570 1.00 20.94 91 LYS A CA 1
ATOM 695 C C . LYS A 1 91 ? -8.775 -11.850 9.553 1.00 17.94 91 LYS A C 1
ATOM 696 O O . LYS A 1 91 ? -7.953 -11.356 10.327 1.00 25.66 91 LYS A O 1
ATOM 702 N N . ALA A 1 92 ? -9.027 -13.158 9.489 1.00 16.53 92 ALA A N 1
ATOM 703 C CA . ALA A 1 92 ? -8.406 -14.207 10.343 1.00 18.75 92 ALA A CA 1
ATOM 704 C C . ALA A 1 92 ? -7.016 -14.620 9.826 1.00 18.97 92 ALA A C 1
ATOM 705 O O . ALA A 1 92 ? -6.435 -15.547 10.375 1.00 21.48 92 ALA A O 1
ATOM 707 N N . GLY A 1 93 ? -6.537 -14.081 8.700 1.00 17.29 93 GLY A N 1
ATOM 708 C CA . GLY A 1 93 ? -5.211 -14.358 8.140 1.00 15.61 93 GLY A CA 1
ATOM 709 C C . GLY A 1 93 ? -5.161 -15.347 7.003 1.00 17.10 93 GLY A C 1
ATOM 710 O O . GLY A 1 93 ? -4.049 -15.743 6.639 1.00 16.78 93 GLY A O 1
ATOM 711 N N . ALA A 1 94 ? -6.291 -15.614 6.351 1.00 16.70 94 ALA A N 1
ATOM 712 C CA . ALA A 1 94 ? -6.241 -16.467 5.154 1.00 17.33 94 ALA A CA 1
ATOM 713 C C . ALA A 1 94 ? -5.206 -15.957 4.159 1.00 12.08 94 ALA A C 1
ATOM 714 O O . ALA A 1 94 ? -5.175 -14.729 3.953 1.00 15.56 94 ALA A O 1
ATOM 716 N N . ASP A 1 95 ? -4.405 -16.798 3.555 1.00 16.63 95 ASP A N 1
ATOM 717 C CA . ASP A 1 95 ? -3.428 -16.419 2.529 1.00 14.02 95 ASP A CA 1
ATOM 718 C C . ASP A 1 95 ? -4.175 -16.109 1.246 1.00 15.40 95 ASP A C 1
ATOM 719 O O . ASP A 1 95 ? -4.736 -16.989 0.610 1.00 16.84 95 ASP A O 1
ATOM 724 N N . VAL A 1 96 ? -4.273 -14.855 0.954 1.00 15.39 96 VAL A N 1
ATOM 725 C CA . VAL A 1 96 ? -5.087 -14.377 -0.184 1.00 15.46 96 VAL A CA 1
ATOM 726 C C . VAL A 1 96 ? -4.563 -14.947 -1.494 1.00 17.31 96 VAL A C 1
ATOM 727 O O . VAL A 1 96 ? -5.313 -15.057 -2.459 1.00 16.96 96 VAL A O 1
ATOM 731 N N . ASN A 1 97 ? -3.280 -15.257 -1.554 1.00 14.21 97 ASN A N 1
ATOM 732 C CA . ASN A 1 97 ? -2.596 -15.741 -2.792 1.00 17.56 97 ASN A CA 1
ATOM 733 C C . ASN A 1 97 ? -2.175 -17.222 -2.718 1.00 15.91 97 ASN A C 1
ATOM 734 O O . ASN A 1 97 ? -1.267 -17.575 -3.452 1.00 16.58 97 ASN A O 1
ATOM 739 N N . ALA A 1 98 ? -2.881 -18.057 -1.935 1.00 14.91 98 ALA A N 1
ATOM 740 C CA . ALA A 1 98 ? -2.684 -19.460 -1.887 1.00 12.64 98 ALA A CA 1
ATOM 741 C C . ALA A 1 98 ? -2.897 -20.082 -3.270 1.00 15.14 98 ALA A C 1
ATOM 742 O O . ALA A 1 98 ? -3.923 -19.812 -3.833 1.00 17.34 98 ALA A O 1
ATOM 744 N N . ARG A 1 99 ? -1.950 -20.895 -3.699 1.00 17.00 99 ARG A N 1
ATOM 745 C CA . ARG A 1 99 ? -2.157 -21.737 -4.866 1.00 13.02 99 ARG A CA 1
ATOM 746 C C . ARG A 1 99 ? -2.599 -23.127 -4.499 1.00 15.49 99 ARG A C 1
ATOM 747 O O . ARG A 1 99 ? -1.953 -23.838 -3.652 1.00 18.93 99 ARG A O 1
ATOM 755 N N . ASP A 1 100 ? -3.620 -23.625 -5.220 1.00 15.94 100 ASP A N 1
ATOM 756 C CA . ASP A 1 100 ? -4.001 -25.044 -5.162 1.00 17.25 100 ASP A CA 1
ATOM 757 C C . ASP A 1 100 ? -3.088 -25.776 -6.154 1.00 13.31 100 ASP A C 1
ATOM 758 O O . ASP A 1 100 ? -2.141 -25.234 -6.734 1.00 18.15 100 ASP A O 1
ATOM 763 N N . THR A 1 101 ? -3.308 -27.073 -6.277 1.00 14.74 101 THR A N 1
ATOM 764 C CA . THR A 1 101 ? -2.458 -27.974 -7.112 1.00 21.99 101 THR A CA 1
ATOM 765 C C . THR A 1 101 ? -2.642 -27.757 -8.617 1.00 17.38 101 THR A C 1
ATOM 766 O O . THR A 1 101 ? -1.784 -28.223 -9.375 1.00 21.48 101 THR A O 1
ATOM 770 N N . SER A 1 102 ? -3.625 -26.955 -9.005 1.00 18.16 102 SER A N 1
ATOM 771 C CA . SER A 1 102 ? -3.720 -26.432 -10.392 1.00 17.65 102 SER A CA 1
ATOM 772 C C . SER A 1 102 ? -2.987 -25.089 -10.550 1.00 16.54 102 SER A C 1
ATOM 773 O O . SER A 1 102 ? -2.969 -24.566 -11.681 1.00 19.09 102 SER A O 1
ATOM 776 N N . GLY A 1 103 ? -2.341 -24.544 -9.483 1.00 13.89 103 GLY A N 1
ATOM 777 C CA . GLY A 1 103 ? -1.861 -23.192 -9.474 1.00 14.31 103 GLY A CA 1
ATOM 778 C C . GLY A 1 103 ? -2.936 -22.133 -9.458 1.00 18.52 103 GLY A C 1
ATOM 779 O O . GLY A 1 103 ? -2.617 -21.004 -9.683 1.00 18.76 103 GLY A O 1
ATOM 780 N N . ASP A 1 104 ? -4.161 -22.478 -9.109 1.00 16.35 104 ASP A N 1
ATOM 781 C CA . ASP A 1 104 ? -5.201 -21.460 -9.057 1.00 16.26 104 ASP A CA 1
ATOM 782 C C . ASP A 1 104 ? -5.195 -20.850 -7.661 1.00 16.16 104 ASP A C 1
ATOM 783 O O . ASP A 1 104 ? -5.076 -21.563 -6.665 1.00 16.23 104 ASP A O 1
ATOM 788 N N . THR A 1 105 ? -5.334 -19.542 -7.657 1.00 16.20 105 THR A N 1
ATOM 789 C CA . THR A 1 105 ? -5.504 -18.697 -6.466 1.00 15.43 105 THR A CA 1
ATOM 790 C C . THR A 1 105 ? -6.995 -18.489 -6.218 1.00 14.82 105 THR A C 1
ATOM 791 O O . THR A 1 105 ? -7.848 -18.689 -7.126 1.00 16.69 105 THR A O 1
ATOM 795 N N . PRO A 1 106 ? -7.371 -17.999 -5.049 1.00 15.77 106 PRO A N 1
ATOM 796 C CA . PRO A 1 106 ? -8.753 -17.607 -4.803 1.00 16.35 106 PRO A CA 1
ATOM 797 C C . PRO A 1 106 ? -9.257 -16.619 -5.870 1.00 18.61 106 PRO A C 1
ATOM 798 O O . PRO A 1 106 ? -10.409 -16.718 -6.281 1.00 19.55 106 PRO A O 1
ATOM 802 N N . LEU A 1 107 ? -8.403 -15.677 -6.287 1.00 15.98 107 LEU A N 1
ATOM 803 C CA . LEU A 1 107 ? -8.809 -14.717 -7.323 1.00 16.96 107 LEU A CA 1
ATOM 804 C C . LEU A 1 107 ? -9.082 -15.461 -8.636 1.00 18.38 107 LEU A C 1
ATOM 805 O O . LEU A 1 107 ? -10.099 -15.135 -9.295 1.00 18.36 107 LEU A O 1
ATOM 810 N N . HIS A 1 108 ? -8.268 -16.442 -9.019 1.00 17.54 108 HIS A N 1
ATOM 811 C CA . HIS A 1 108 ? -8.587 -17.230 -10.240 1.00 17.24 108 HIS A CA 1
ATOM 812 C C . HIS A 1 108 ? -9.978 -17.859 -10.127 1.00 19.12 108 HIS A C 1
ATOM 813 O O . HIS A 1 108 ? -10.777 -17.802 -11.087 1.00 19.16 108 HIS A O 1
ATOM 820 N N . LEU A 1 109 ? -10.308 -18.415 -8.976 1.00 16.72 109 LEU A N 1
ATOM 821 C CA . LEU A 1 109 ? -11.532 -19.231 -8.845 1.00 19.21 109 LEU A CA 1
ATOM 822 C C . LEU A 1 109 ? -12.728 -18.283 -8.783 1.00 19.72 109 LEU A C 1
ATOM 823 O O . LEU A 1 109 ? -13.738 -18.605 -9.399 1.00 21.74 109 LEU A O 1
ATOM 828 N N . ALA A 1 110 ? -12.596 -17.102 -8.162 1.00 18.73 110 ALA A N 1
ATOM 829 C CA . ALA A 1 110 ? -13.718 -16.138 -8.085 1.00 21.55 110 ALA A CA 1
ATOM 830 C C . ALA A 1 110 ? -13.959 -15.591 -9.499 1.00 22.77 110 ALA A C 1
ATOM 831 O O . ALA A 1 110 ? -15.121 -15.405 -9.895 1.00 23.14 110 ALA A O 1
ATOM 833 N N . ALA A 1 111 ? -12.877 -15.362 -10.258 1.00 19.41 111 ALA A N 1
ATOM 834 C CA . ALA A 1 111 ? -12.976 -14.825 -11.639 1.00 22.16 111 ALA A CA 1
ATOM 835 C C . ALA A 1 111 ? -13.642 -15.865 -12.545 1.00 23.10 111 ALA A C 1
ATOM 836 O O . ALA A 1 111 ? -14.515 -15.475 -13.346 1.00 25.95 111 ALA A O 1
ATOM 838 N N . MET A 1 112 ? -13.229 -17.123 -12.430 1.00 21.17 112 MET A N 1
ATOM 839 C CA . MET A 1 112 ? -13.765 -18.272 -13.206 1.00 21.51 112 MET A CA 1
ATOM 840 C C . MET A 1 112 ? -15.254 -18.453 -12.885 1.00 21.87 112 MET A C 1
ATOM 841 O O . MET A 1 112 ? -16.082 -18.657 -13.820 1.00 23.14 112 MET A O 1
ATOM 846 N N . GLN A 1 113 ? -15.636 -18.328 -11.625 1.00 21.44 113 GLN A N 1
ATOM 847 C CA . GLN A 1 113 ? -16.986 -18.702 -11.148 1.00 23.34 113 GLN A CA 1
ATOM 848 C C . GLN A 1 113 ? -17.928 -17.498 -11.175 1.00 24.40 113 GLN A C 1
ATOM 849 O O . GLN A 1 113 ? -19.144 -17.685 -10.875 1.00 26.81 113 GLN A O 1
ATOM 855 N N . GLY A 1 114 ? -17.418 -16.332 -11.533 1.00 22.77 114 GLY A N 1
ATOM 856 C CA . GLY A 1 114 ? -18.236 -15.127 -11.756 1.00 25.90 114 GLY A CA 1
ATOM 857 C C . GLY A 1 114 ? -18.676 -14.425 -10.495 1.00 23.36 114 GLY A C 1
ATOM 858 O O . GLY A 1 114 ? -19.713 -13.814 -10.494 1.00 26.41 114 GLY A O 1
ATOM 859 N N . HIS A 1 115 ? -17.821 -14.375 -9.484 1.00 22.92 115 HIS A N 1
ATOM 860 C CA . HIS A 1 115 ? -18.158 -13.710 -8.213 1.00 23.18 115 HIS A CA 1
ATOM 861 C C . HIS A 1 115 ? -17.416 -12.367 -8.133 1.00 22.00 115 HIS A C 1
ATOM 862 O O . HIS A 1 115 ? -16.240 -12.315 -7.747 1.00 23.59 115 HIS A O 1
ATOM 869 N N . LEU A 1 116 ? -18.060 -11.309 -8.589 1.00 24.41 116 LEU A N 1
ATOM 870 C CA . LEU A 1 116 ? -17.430 -9.991 -8.789 1.00 23.97 116 LEU A CA 1
ATOM 871 C C . LEU A 1 116 ? -17.126 -9.292 -7.459 1.00 22.96 116 LEU A C 1
ATOM 872 O O . LEU A 1 116 ? -16.024 -8.727 -7.295 1.00 24.67 116 LEU A O 1
ATOM 877 N N . GLU A 1 117 ? -18.056 -9.264 -6.516 1.00 23.97 117 GLU A N 1
ATOM 878 C CA . GLU A 1 117 ? -17.702 -8.554 -5.267 1.00 24.00 117 GLU A CA 1
ATOM 879 C C . GLU A 1 117 ? -16.566 -9.324 -4.585 1.00 20.92 117 GLU A C 1
ATOM 880 O O . GLU A 1 117 ? -15.733 -8.659 -3.999 1.00 25.00 117 GLU A O 1
ATOM 886 N N . ILE A 1 118 ? -16.541 -10.667 -4.667 1.00 19.61 118 ILE A N 1
ATOM 887 C CA . ILE A 1 118 ? -15.408 -11.423 -4.068 1.00 20.17 118 ILE A CA 1
ATOM 888 C C . ILE A 1 118 ? -14.102 -11.034 -4.785 1.00 18.00 118 ILE A C 1
ATOM 889 O O . ILE A 1 118 ? -13.074 -10.787 -4.105 1.00 22.24 118 ILE A O 1
ATOM 894 N N . VAL A 1 119 ? -14.095 -10.945 -6.121 1.00 21.03 119 VAL A N 1
ATOM 895 C CA . VAL A 1 119 ? -12.867 -10.484 -6.812 1.00 21.15 119 VAL A CA 1
ATOM 896 C C . VAL A 1 119 ? -12.415 -9.134 -6.214 1.00 21.58 119 VAL A C 1
ATOM 897 O O . VAL A 1 119 ? -11.208 -8.914 -6.006 1.00 24.10 119 VAL A O 1
ATOM 901 N N . GLU A 1 120 ? -13.341 -8.194 -6.051 1.00 25.11 120 GLU A N 1
ATOM 902 C CA . GLU A 1 120 ? -12.989 -6.845 -5.564 1.00 25.13 120 GLU A CA 1
ATOM 903 C C . GLU A 1 120 ? -12.388 -6.919 -4.142 1.00 26.16 120 GLU A C 1
ATOM 904 O O . GLU A 1 120 ? -11.392 -6.226 -3.861 1.00 26.33 120 GLU A O 1
ATOM 910 N N . VAL A 1 121 ? -12.998 -7.693 -3.240 1.00 23.75 121 VAL A N 1
ATOM 911 C CA . VAL A 1 121 ? -12.454 -7.851 -1.860 1.00 24.11 121 VAL A CA 1
ATOM 912 C C . VAL A 1 121 ? -11.075 -8.505 -1.945 1.00 20.38 121 VAL A C 1
ATOM 913 O O . VAL A 1 121 ? -10.155 -8.079 -1.212 1.00 23.20 121 VAL A O 1
ATOM 917 N N . LEU A 1 122 ? -10.921 -9.572 -2.729 1.00 21.02 122 LEU A N 1
ATOM 918 C CA . LEU A 1 122 ? -9.587 -10.235 -2.848 1.00 20.46 122 LEU A CA 1
ATOM 919 C C . LEU A 1 122 ? -8.546 -9.189 -3.318 1.00 20.92 122 LEU A C 1
ATOM 920 O O . LEU A 1 122 ? -7.408 -9.089 -2.752 1.00 22.30 122 LEU A O 1
ATOM 925 N N . LEU A 1 123 ? -8.882 -8.408 -4.342 1.00 21.47 123 LEU A N 1
ATOM 926 C CA . LEU A 1 123 ? -7.924 -7.408 -4.859 1.00 21.46 123 LEU A CA 1
ATOM 927 C C . LEU A 1 123 ? -7.573 -6.399 -3.747 1.00 25.76 123 LEU A C 1
ATOM 928 O O . LEU A 1 123 ? -6.398 -6.054 -3.583 1.00 23.91 123 LEU A O 1
ATOM 933 N N . LYS A 1 124 ? -8.567 -5.967 -2.984 1.00 24.25 124 LYS A N 1
ATOM 934 C CA . LYS A 1 124 ? -8.371 -5.025 -1.870 1.00 28.73 124 LYS A CA 1
ATOM 935 C C . LYS A 1 124 ? -7.385 -5.619 -0.856 1.00 25.16 124 LYS A C 1
ATOM 936 O O . LYS A 1 124 ? -6.623 -4.872 -0.279 1.00 28.46 124 LYS A O 1
ATOM 942 N N . HIS A 1 125 ? -7.381 -6.930 -0.655 1.00 21.77 125 HIS A N 1
ATOM 943 C CA . HIS A 1 125 ? -6.533 -7.591 0.358 1.00 26.27 125 HIS A CA 1
ATOM 944 C C . HIS A 1 125 ? -5.236 -8.117 -0.266 1.00 23.04 125 HIS A C 1
ATOM 945 O O . HIS A 1 125 ? -4.599 -8.990 0.359 1.00 28.09 125 HIS A O 1
ATOM 952 N N . GLY A 1 126 ? -4.844 -7.667 -1.467 1.00 22.02 126 GLY A N 1
ATOM 953 C CA . GLY A 1 126 ? -3.483 -7.935 -1.989 1.00 22.33 126 GLY A CA 1
ATOM 954 C C . GLY A 1 126 ? -3.439 -9.131 -2.917 1.00 21.37 126 GLY A C 1
ATOM 955 O O . GLY A 1 126 ? -2.345 -9.609 -3.190 1.00 20.73 126 GLY A O 1
ATOM 956 N N . ALA A 1 127 ? -4.583 -9.544 -3.455 1.00 19.11 127 ALA A N 1
ATOM 957 C CA . ALA A 1 127 ? -4.569 -10.666 -4.413 1.00 19.44 127 ALA A CA 1
ATOM 958 C C . ALA A 1 127 ? -3.628 -10.295 -5.572 1.00 18.91 127 ALA A C 1
ATOM 959 O O . ALA A 1 127 ? -3.632 -9.116 -6.073 1.00 21.48 127 ALA A O 1
ATOM 961 N N . ASP A 1 128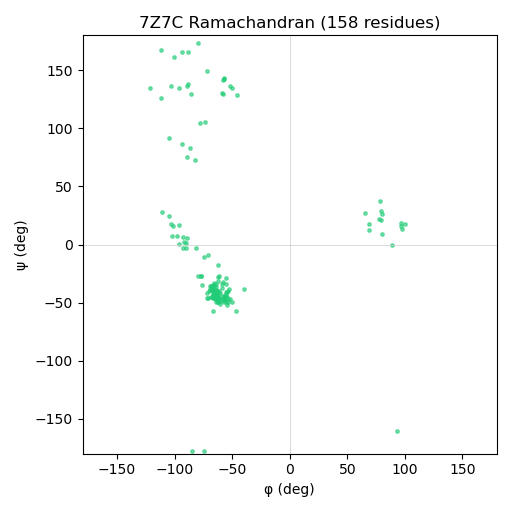 ? -2.924 -11.290 -6.064 1.00 19.90 128 ASP A N 1
ATOM 962 C CA . ASP A 1 128 ? -1.928 -11.150 -7.144 1.00 18.34 128 ASP A CA 1
ATOM 963 C C . ASP A 1 128 ? -2.621 -11.172 -8.497 1.00 18.39 128 ASP A C 1
ATOM 964 O O . ASP A 1 128 ? -3.024 -12.253 -8.942 1.00 18.98 128 ASP A O 1
ATOM 969 N N A VAL A 1 129 ? -2.817 -10.019 -9.139 0.50 22.20 129 VAL A N 1
ATOM 970 N N B VAL A 1 129 ? -2.744 -10.004 -9.115 0.50 22.49 129 VAL A N 1
ATOM 971 C CA A VAL A 1 129 ? -3.596 -10.000 -10.413 0.50 19.53 129 VAL A CA 1
ATOM 972 C CA B VAL A 1 129 ? -3.517 -9.830 -10.375 0.50 22.75 129 VAL A CA 1
ATOM 973 C C A VAL A 1 129 ? -2.847 -10.768 -11.492 0.50 21.29 129 VAL A C 1
ATOM 974 C C B VAL A 1 129 ? -2.839 -10.593 -11.516 0.50 18.30 129 VAL A C 1
ATOM 975 O O A VAL A 1 129 ? -3.510 -11.359 -12.386 0.50 28.84 129 VAL A O 1
ATOM 976 O O B VAL A 1 129 ? -3.557 -11.053 -12.445 0.50 24.50 129 VAL A O 1
ATOM 983 N N . ASN A 1 130 ? -1.520 -10.767 -11.419 1.00 20.95 130 ASN A N 1
ATOM 984 C CA . ASN A 1 130 ? -0.667 -11.390 -12.457 1.00 23.96 130 ASN A CA 1
ATOM 985 C C . ASN A 1 130 ? -0.491 -12.902 -12.258 1.00 21.33 130 ASN A C 1
ATOM 986 O O . ASN A 1 130 ? 0.224 -13.466 -13.076 1.00 25.05 130 ASN A O 1
ATOM 991 N N . ALA A 1 131 ? -1.074 -13.539 -11.235 1.00 18.34 131 ALA A N 1
ATOM 992 C CA . ALA A 1 131 ? -0.875 -14.925 -10.929 1.00 13.65 131 ALA A CA 1
ATOM 993 C C . ALA A 1 131 ? -1.253 -15.817 -12.119 1.00 19.10 131 ALA A C 1
ATOM 994 O O . ALA A 1 131 ? -2.322 -15.618 -12.679 1.00 19.72 131 ALA A O 1
ATOM 996 N N . GLN A 1 132 ? -0.375 -16.711 -12.484 1.00 18.98 132 GLN A N 1
ATOM 997 C CA . GLN A 1 132 ? -0.626 -17.661 -13.563 1.00 17.98 132 GLN A CA 1
ATOM 998 C C . GLN A 1 132 ? -0.743 -19.061 -13.006 1.00 16.03 132 GLN A C 1
ATOM 999 O O . GLN A 1 132 ? 0.132 -19.481 -12.222 1.00 18.22 132 GLN A O 1
ATOM 1005 N N . ASP A 1 133 ? -1.842 -19.734 -13.329 1.00 16.29 133 ASP A N 1
ATOM 1006 C CA . ASP A 1 133 ? -2.016 -21.137 -12.956 1.00 16.63 133 ASP A CA 1
ATOM 1007 C C . ASP A 1 133 ? -1.141 -22.004 -13.840 1.00 16.03 133 ASP A C 1
ATOM 1008 O O . ASP A 1 133 ? -0.417 -21.548 -14.720 1.00 18.25 133 ASP A O 1
ATOM 1013 N N . LYS A 1 134 ? -1.260 -23.304 -13.608 1.00 18.13 134 LYS A N 1
ATOM 1014 C CA . LYS A 1 134 ? -0.310 -24.253 -14.253 1.00 19.17 134 LYS A CA 1
ATOM 1015 C C . LYS A 1 134 ? -0.669 -24.404 -15.735 1.00 20.02 134 LYS A C 1
ATOM 1016 O O . LYS A 1 134 ? 0.159 -24.907 -16.473 1.00 22.00 134 LYS A O 1
ATOM 1022 N N . PHE A 1 135 ? -1.831 -23.889 -16.116 1.00 18.22 135 PHE A N 1
ATOM 1023 C CA . PHE A 1 135 ? -2.317 -23.910 -17.523 1.00 19.60 135 PHE A CA 1
ATOM 1024 C C . PHE A 1 135 ? -2.021 -22.559 -18.188 1.00 19.58 135 PHE A C 1
ATOM 1025 O O . PHE A 1 135 ? -2.371 -22.397 -19.353 1.00 21.58 135 PHE A O 1
ATOM 1033 N N . GLY A 1 136 ? -1.274 -21.675 -17.515 1.00 19.99 136 GLY A N 1
ATOM 1034 C CA . GLY A 1 136 ? -0.809 -20.404 -18.078 1.00 21.27 136 GLY A CA 1
ATOM 1035 C C . GLY A 1 136 ? -1.873 -19.344 -18.073 1.00 21.32 136 GLY A C 1
ATOM 1036 O O . GLY A 1 136 ? -1.671 -18.363 -18.785 1.00 24.66 136 GLY A O 1
ATOM 1037 N N . LYS A 1 137 ? -2.892 -19.485 -17.226 1.00 18.75 137 LYS A N 1
ATOM 1038 C CA . LYS A 1 137 ? -4.008 -18.529 -17.189 1.00 19.25 137 LYS A CA 1
ATOM 1039 C C . LYS A 1 137 ? -3.881 -17.590 -15.983 1.00 17.43 137 LYS A C 1
ATOM 1040 O O . LYS A 1 137 ? -3.616 -18.057 -14.868 1.00 19.82 137 LYS A O 1
ATOM 1046 N N . THR A 1 138 ? -4.125 -16.307 -16.216 1.00 17.49 138 THR A N 1
ATOM 1047 C CA . THR A 1 138 ? -4.343 -15.320 -15.156 1.00 19.83 138 THR A CA 1
ATOM 1048 C C . THR A 1 138 ? -5.819 -15.293 -14.799 1.00 19.55 138 THR A C 1
ATOM 1049 O O . THR A 1 138 ? -6.679 -15.862 -15.503 1.00 20.55 138 THR A O 1
ATOM 1053 N N . PRO A 1 139 ? -6.171 -14.678 -13.654 1.00 19.45 139 PRO A N 1
ATOM 1054 C CA . PRO A 1 139 ? -7.581 -14.493 -13.340 1.00 20.86 139 PRO A CA 1
ATOM 1055 C C . PRO A 1 139 ? -8.342 -13.747 -14.457 1.00 20.80 139 PRO A C 1
ATOM 1056 O O . PRO A 1 139 ? -9.442 -14.120 -14.797 1.00 21.16 139 PRO A O 1
ATOM 1060 N N . PHE A 1 140 ? -7.725 -12.732 -15.032 1.00 21.25 140 PHE A N 1
ATOM 1061 C CA . PHE A 1 140 ? -8.314 -11.994 -16.174 1.00 21.58 140 PHE A CA 1
ATOM 1062 C C . PHE A 1 140 ? -8.628 -13.015 -17.286 1.00 23.53 140 PHE A C 1
ATOM 1063 O O . PHE A 1 140 ? -9.741 -13.029 -17.855 1.00 23.14 140 PHE A O 1
ATOM 1071 N N . ASP A 1 141 ? -7.667 -13.860 -17.639 1.00 21.55 141 ASP A N 1
ATOM 1072 C CA . ASP A 1 141 ? -7.917 -14.862 -18.707 1.00 22.89 141 ASP A CA 1
ATOM 1073 C C . ASP A 1 141 ? -9.144 -15.709 -18.362 1.00 23.48 141 ASP A C 1
ATOM 1074 O O . ASP A 1 141 ? -9.951 -15.979 -19.263 1.00 24.94 141 ASP A O 1
ATOM 1079 N N . LEU A 1 142 ? -9.297 -16.162 -17.116 1.00 21.78 142 LEU A N 1
ATOM 1080 C CA . LEU A 1 142 ? -10.429 -17.062 -16.768 1.00 21.01 142 LEU A CA 1
ATOM 1081 C C . LEU A 1 142 ? -11.729 -16.276 -16.828 1.00 22.86 142 LEU A C 1
ATOM 1082 O O . LEU A 1 142 ? -12.741 -16.859 -17.218 1.00 25.29 142 LEU A O 1
ATOM 1087 N N . ALA A 1 143 ? -11.694 -15.005 -16.441 1.00 22.21 143 ALA A N 1
ATOM 1088 C CA . ALA A 1 143 ? -12.895 -14.156 -16.519 1.00 24.05 143 ALA A CA 1
ATOM 1089 C C . ALA A 1 143 ? -13.311 -14.095 -17.996 1.00 23.73 143 ALA A C 1
ATOM 1090 O O . ALA A 1 143 ? -14.473 -14.370 -18.333 1.00 26.62 143 ALA A O 1
ATOM 1092 N N . ILE A 1 144 ? -12.358 -13.760 -18.856 1.00 26.50 144 ILE A N 1
ATOM 1093 C CA . ILE A 1 144 ? -12.621 -13.647 -20.325 1.00 29.11 144 ILE A CA 1
ATOM 1094 C C . ILE A 1 144 ? -13.177 -14.985 -20.845 1.00 27.83 144 ILE A C 1
ATOM 1095 O O . ILE A 1 144 ? -14.158 -14.978 -21.610 1.00 31.08 144 ILE A O 1
ATOM 1100 N N . ASP A 1 145 ? -12.524 -16.088 -20.518 1.00 23.94 145 ASP A N 1
ATOM 1101 C CA . ASP A 1 145 ? -12.888 -17.438 -21.011 1.00 25.19 145 ASP A CA 1
ATOM 1102 C C . ASP A 1 145 ? -14.333 -17.789 -20.636 1.00 24.45 145 ASP A C 1
ATOM 1103 O O . ASP A 1 145 ? -14.937 -18.584 -21.365 1.00 32.28 145 ASP A O 1
ATOM 1108 N N . ASN A 1 146 ? -14.805 -17.292 -19.491 1.00 26.53 146 ASN A N 1
ATOM 1109 C CA . ASN A 1 146 ? -16.093 -17.666 -18.865 1.00 30.24 146 ASN A CA 1
ATOM 1110 C C . ASN A 1 146 ? -17.116 -16.559 -19.145 1.00 29.92 146 ASN A C 1
ATOM 1111 O O . ASN A 1 146 ? -18.194 -16.614 -18.580 1.00 34.37 146 ASN A O 1
ATOM 1116 N N . GLY A 1 147 ? -16.759 -15.581 -19.971 1.00 29.28 147 GLY A N 1
ATOM 1117 C CA . GLY A 1 147 ? -17.660 -14.494 -20.376 1.00 29.51 147 GLY A CA 1
ATOM 1118 C C . GLY A 1 147 ? -18.030 -13.611 -19.212 1.00 28.25 147 GLY A C 1
ATOM 1119 O O . GLY A 1 147 ? -19.096 -13.056 -19.243 1.00 28.40 147 GLY A O 1
ATOM 1120 N N . ASN A 1 148 ? -17.158 -13.525 -18.198 1.00 27.50 148 ASN A N 1
ATOM 1121 C CA . ASN A 1 148 ? -17.391 -12.685 -17.005 1.00 25.92 148 ASN A CA 1
ATOM 1122 C C . ASN A 1 148 ? -16.821 -11.291 -17.304 1.00 24.64 148 ASN A C 1
ATOM 1123 O O . ASN A 1 148 ? -15.711 -10.964 -16.779 1.00 26.56 148 ASN A O 1
ATOM 1128 N N . GLU A 1 149 ? -17.517 -10.489 -18.119 1.00 25.26 149 GLU A N 1
ATOM 1129 C CA . GLU A 1 149 ? -16.948 -9.223 -18.654 1.00 26.33 149 GLU A CA 1
ATOM 1130 C C . GLU A 1 149 ? -16.728 -8.179 -17.541 1.00 23.37 149 GLU A C 1
ATOM 1131 O O . GLU A 1 149 ? -15.711 -7.426 -17.613 1.00 27.28 149 GLU A O 1
ATOM 1137 N N . ASP A 1 150 ? -17.603 -8.123 -16.541 1.00 26.02 150 ASP A N 1
ATOM 1138 C CA . ASP A 1 150 ? -17.473 -7.139 -15.432 1.00 25.66 150 ASP A CA 1
ATOM 1139 C C . ASP A 1 150 ? -16.163 -7.437 -14.693 1.00 23.74 150 ASP A C 1
ATOM 1140 O O . ASP A 1 150 ? -15.364 -6.514 -14.409 1.00 26.65 150 ASP A O 1
ATOM 1145 N N . ILE A 1 151 ? -15.955 -8.713 -14.357 1.00 23.47 151 ILE A N 1
ATOM 1146 C CA . ILE A 1 151 ? -14.744 -9.149 -13.606 1.00 23.98 151 ILE A CA 1
ATOM 1147 C C . ILE A 1 151 ? -13.513 -8.858 -14.478 1.00 23.70 151 ILE A C 1
ATOM 1148 O O . ILE A 1 151 ? -12.528 -8.304 -13.976 1.00 23.96 151 ILE A O 1
ATOM 1153 N N . ALA A 1 152 ? -13.579 -9.171 -15.779 1.00 24.16 152 ALA A N 1
ATOM 1154 C CA . ALA A 1 152 ? -12.439 -8.928 -16.694 1.00 24.38 152 ALA A CA 1
ATOM 1155 C C . ALA A 1 152 ? -12.062 -7.436 -16.666 1.00 23.45 152 ALA A C 1
ATOM 1156 O O . ALA A 1 152 ? -10.875 -7.122 -16.632 1.00 27.21 152 ALA A O 1
ATOM 1158 N N . GLU A 1 153 ? -13.056 -6.545 -16.736 1.00 25.31 153 GLU A N 1
ATOM 1159 C CA . GLU A 1 153 ? -12.851 -5.079 -16.734 1.00 27.76 153 GLU A CA 1
ATOM 1160 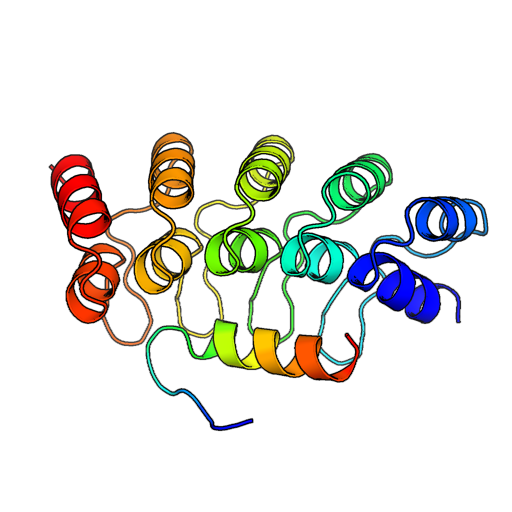C C . GLU A 1 153 ? -12.195 -4.635 -15.422 1.00 26.73 153 GLU A C 1
ATOM 1161 O O . GLU A 1 153 ? -11.265 -3.844 -15.453 1.00 29.32 153 GLU A O 1
ATOM 1167 N N . VAL A 1 154 ? -12.667 -5.132 -14.291 1.00 25.99 154 VAL A N 1
ATOM 1168 C CA . VAL A 1 154 ? -12.104 -4.780 -12.960 1.00 28.83 154 VAL A CA 1
ATOM 1169 C C . VAL A 1 154 ? -10.649 -5.274 -12.880 1.00 26.78 154 VAL A C 1
ATOM 1170 O O . VAL A 1 154 ? -9.798 -4.530 -12.393 1.00 28.25 154 VAL A O 1
ATOM 1174 N N . LEU A 1 155 ? -10.354 -6.481 -13.355 1.00 24.80 155 LEU A N 1
ATOM 1175 C CA . LEU A 1 155 ? -8.971 -7.033 -13.295 1.00 25.27 155 LEU A CA 1
ATOM 1176 C C . LEU A 1 155 ? -8.038 -6.262 -14.230 1.00 27.17 155 LEU A C 1
ATOM 1177 O O . LEU A 1 155 ? -6.886 -5.994 -13.884 1.00 29.12 155 LEU A O 1
ATOM 1182 N N . GLN A 1 156 ? -8.548 -5.833 -15.373 1.00 29.88 156 GLN A N 1
ATOM 1183 C CA . GLN A 1 156 ? -7.710 -5.058 -16.318 1.00 31.82 156 GLN A CA 1
ATOM 1184 C C . GLN A 1 156 ? -7.334 -3.727 -15.641 1.00 31.23 156 GLN A C 1
ATOM 1185 O O . GLN A 1 156 ? -6.173 -3.306 -15.741 1.00 33.39 156 GLN A O 1
ATOM 1191 N N . LYS A 1 157 ? -8.259 -3.103 -14.910 1.00 31.72 157 LYS A N 1
ATOM 1192 C CA . LYS A 1 157 ? -7.979 -1.821 -14.217 1.00 34.57 157 LYS A CA 1
ATOM 1193 C C . LYS A 1 157 ? -6.944 -2.035 -13.106 1.00 35.34 157 LYS A C 1
ATOM 1194 O O . LYS A 1 157 ? -6.000 -1.236 -12.998 1.00 36.94 157 LYS A O 1
ATOM 1200 N N . ALA A 1 158 ? -7.125 -3.078 -12.301 1.00 34.50 158 ALA A N 1
ATOM 1201 C CA . ALA A 1 158 ? -6.224 -3.431 -11.182 1.00 32.56 158 ALA A CA 1
ATOM 1202 C C . ALA A 1 158 ? -4.809 -3.658 -11.736 1.00 32.30 158 ALA A C 1
ATOM 1203 O O . ALA A 1 158 ? -3.842 -3.316 -11.042 1.00 40.16 158 ALA A O 1
AT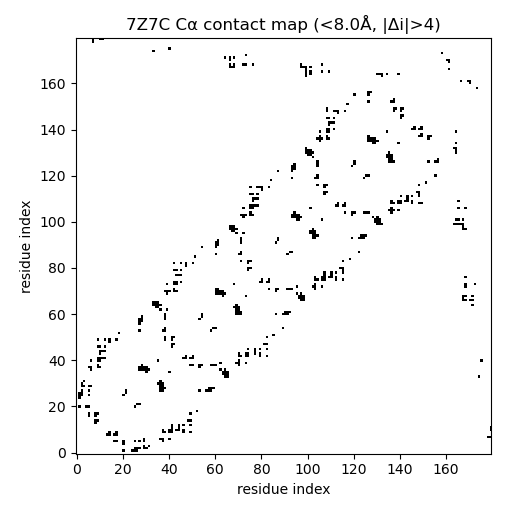OM 1205 N N . ALA A 1 159 ? -4.689 -4.255 -12.932 1.00 32.28 159 ALA A N 1
ATOM 1206 C CA . ALA A 1 159 ? -3.382 -4.623 -13.528 1.00 34.06 159 ALA A CA 1
ATOM 1207 C C . ALA A 1 159 ? -2.705 -3.370 -14.094 1.00 47.98 159 ALA A C 1
ATOM 1208 O O . ALA A 1 159 ? -1.476 -3.339 -14.143 1.00 53.22 159 ALA A O 1
ATOM 1210 N N . LYS A 1 160 ? -3.488 -2.370 -14.489 1.00 51.72 160 LYS A N 1
ATOM 1211 C CA . LYS A 1 160 ? -2.990 -0.995 -14.733 1.00 60.16 160 LYS A CA 1
ATOM 1212 C C . LYS A 1 160 ? -2.697 -0.354 -13.370 1.00 62.21 160 LYS A C 1
ATOM 1213 O O . LYS A 1 160 ? -1.621 0.189 -13.138 1.00 66.67 160 LYS A O 1
ATOM 1219 N N . LYS B 2 1 ? -19.423 -35.336 -11.164 1.00 65.91 309 LYS B N 1
ATOM 1220 C CA . LYS B 2 1 ? -18.756 -36.666 -11.317 1.00 57.78 309 LYS B CA 1
ATOM 1221 C C . LYS B 2 1 ? -18.129 -36.797 -12.723 1.00 48.50 309 LYS B C 1
ATOM 1222 O O . LYS B 2 1 ? -17.374 -37.759 -12.931 1.00 54.46 309 LYS B O 1
ATOM 1228 N N . SER B 2 2 ? -18.404 -35.879 -13.661 1.00 47.51 310 SER B N 1
ATOM 1229 C CA . SER B 2 2 ? -17.562 -35.662 -14.873 1.00 50.25 310 SER B CA 1
ATOM 1230 C C . SER B 2 2 ? -16.238 -34.988 -14.446 1.00 47.89 310 SER B C 1
ATOM 1231 O O . SER B 2 2 ? -16.223 -34.257 -13.411 1.00 51.57 310 SER B O 1
ATOM 1234 N N . VAL B 2 3 ? -15.147 -35.255 -15.169 1.00 61.06 311 VAL B N 1
ATOM 1235 C CA . VAL B 2 3 ? -13.768 -34.828 -14.778 1.00 72.42 311 VAL B CA 1
ATOM 1236 C C . VAL B 2 3 ? -13.462 -33.511 -15.505 1.00 80.04 311 VAL B C 1
ATOM 1237 O O . VAL B 2 3 ? -13.238 -33.541 -16.718 1.00 88.54 311 VAL B O 1
ATOM 1241 N N A HIS B 2 4 ? -13.450 -32.383 -14.789 0.50 46.98 312 HIS B N 1
ATOM 1242 N N B HIS B 2 4 ? -13.525 -32.396 -14.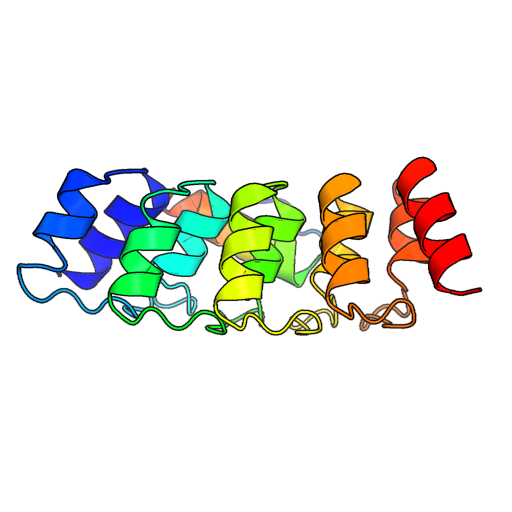771 0.50 60.65 312 HIS B N 1
ATOM 1243 C CA A HIS B 2 4 ? -13.111 -31.053 -15.361 0.50 36.46 312 HIS B CA 1
ATOM 1244 C CA B HIS B 2 4 ? -13.060 -31.054 -15.210 0.50 43.45 312 HIS B CA 1
ATOM 1245 C C A HIS B 2 4 ? -11.593 -30.842 -15.333 0.50 34.62 312 HIS B C 1
ATOM 1246 C C B HIS B 2 4 ? -11.534 -31.077 -15.338 0.50 33.36 312 HIS B C 1
ATOM 1247 O O A HIS B 2 4 ? -11.015 -30.699 -14.211 0.50 35.53 312 HIS B O 1
ATOM 1248 O O B HIS B 2 4 ? -10.872 -31.423 -14.314 0.50 29.60 312 HIS B O 1
ATOM 1261 N N . LEU B 2 5 ? -10.990 -30.752 -16.523 1.00 29.16 313 LEU B N 1
ATOM 1262 C CA . LEU B 2 5 ? -9.523 -30.638 -16.705 1.00 28.67 313 LEU B CA 1
ATOM 1263 C C . LEU B 2 5 ? -9.154 -29.196 -17.032 1.00 26.87 313 LEU B C 1
ATOM 1264 O O . LEU B 2 5 ? -9.934 -28.498 -17.695 1.00 33.05 313 LEU B O 1
ATOM 1269 N N . GLY B 2 6 ? -7.954 -28.771 -16.650 1.00 25.92 314 GLY B N 1
ATOM 1270 C CA . GLY B 2 6 ? -7.531 -27.393 -16.944 1.00 25.64 314 GLY B CA 1
ATOM 1271 C C . GLY B 2 6 ? -7.857 -26.496 -15.768 1.00 21.31 314 GLY B C 1
ATOM 1272 O O . GLY B 2 6 ? -7.973 -26.962 -14.626 1.00 23.20 314 GLY B O 1
ATOM 1273 N N . PRO B 2 7 ? -7.921 -25.172 -16.005 1.00 20.72 315 PRO B N 1
ATOM 1274 C CA . PRO B 2 7 ? -8.136 -24.236 -14.921 1.00 22.91 315 PRO B CA 1
ATOM 1275 C C . PRO B 2 7 ? -9.331 -24.644 -14.068 1.00 20.80 315 PRO B C 1
ATOM 1276 O O . PRO B 2 7 ? -10.392 -24.980 -14.613 1.00 24.41 315 PRO B O 1
ATOM 1280 N N . GLY B 2 8 ? -9.164 -24.596 -12.759 1.00 22.78 316 GLY B N 1
ATOM 1281 C CA . GLY B 2 8 ? -10.233 -24.985 -11.839 1.00 21.29 316 GLY B CA 1
ATOM 1282 C C . GLY B 2 8 ? -10.225 -26.468 -11.496 1.00 20.71 316 GLY B C 1
ATOM 1283 O O . GLY B 2 8 ? -11.042 -26.834 -10.647 1.00 24.83 316 GLY B O 1
ATOM 1284 N N . GLN B 2 9 ? -9.295 -27.246 -12.036 1.00 18.55 317 GLN B N 1
ATOM 1285 C CA . GLN B 2 9 ? -9.272 -28.711 -11.868 1.00 20.02 317 GLN B CA 1
ATOM 1286 C C . GLN B 2 9 ? -9.213 -29.125 -10.395 1.00 21.48 317 GLN B C 1
ATOM 1287 O O . GLN B 2 9 ? -9.985 -29.985 -9.954 1.00 24.89 317 GLN B O 1
ATOM 1293 N N . ALA B 2 10 ? -8.315 -28.494 -9.635 1.00 20.97 318 ALA B N 1
ATOM 1294 C CA . ALA B 2 10 ? -8.175 -28.805 -8.201 1.00 20.44 318 ALA B CA 1
ATOM 1295 C C . ALA B 2 10 ? -9.479 -28.469 -7.491 1.00 22.93 318 ALA B C 1
ATOM 1296 O O . ALA B 2 10 ? -9.948 -29.259 -6.658 1.00 22.59 318 ALA B O 1
ATOM 1298 N N . PHE B 2 11 ? -10.000 -27.270 -7.738 1.00 20.87 319 PHE B N 1
ATOM 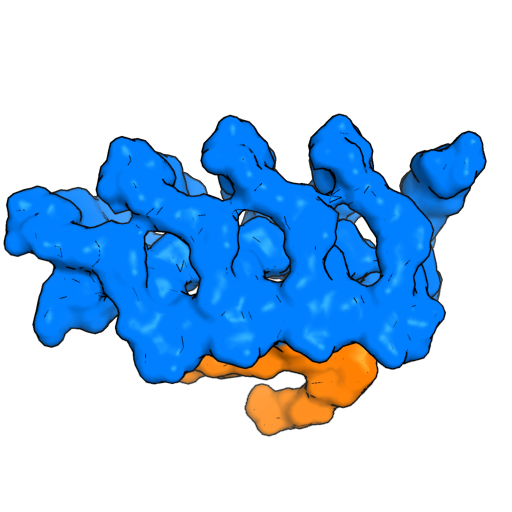1299 C CA . PHE B 2 11 ? -11.260 -26.842 -7.140 1.00 20.34 319 PHE B CA 1
ATOM 1300 C C . PHE B 2 11 ? -12.352 -27.866 -7.459 1.00 21.71 319 PHE B C 1
ATOM 1301 O O . PHE B 2 11 ? -13.052 -28.288 -6.554 1.00 22.80 319 PHE B O 1
ATOM 1309 N N . TYR B 2 12 ? -12.521 -28.222 -8.735 1.00 25.19 320 TYR B N 1
ATOM 1310 C CA . TYR B 2 12 ? -13.650 -29.091 -9.099 1.00 25.80 320 TYR B CA 1
ATOM 1311 C C . TYR B 2 12 ? -13.465 -30.439 -8.416 1.00 24.75 320 TYR B C 1
ATOM 1312 O O . TYR B 2 12 ? -14.496 -31.042 -8.072 1.00 31.98 320 TYR B O 1
ATOM 1321 N N . ALA B 2 13 ? -12.220 -30.892 -8.260 1.00 24.36 321 ALA B N 1
ATOM 1322 C CA . ALA B 2 13 ? -11.924 -32.197 -7.635 1.00 24.18 321 ALA B CA 1
ATOM 1323 C C . ALA B 2 13 ? -12.389 -32.156 -6.183 1.00 26.54 321 ALA B C 1
ATOM 1324 O O . ALA B 2 13 ? -13.110 -33.106 -5.734 1.00 29.73 321 ALA B O 1
ATOM 1326 N N . THR B 2 14 ? -11.997 -31.106 -5.477 1.00 24.12 322 THR B N 1
ATOM 1327 C CA . THR B 2 14 ? -12.400 -30.983 -4.051 1.00 23.15 322 THR B CA 1
ATOM 1328 C C . THR B 2 14 ? -13.924 -30.757 -3.940 1.00 29.09 322 THR B C 1
ATOM 1329 O O . THR B 2 14 ? -14.566 -31.344 -3.055 1.00 27.78 322 THR B O 1
ATOM 1333 N N . ASP B 2 15 ? -14.473 -29.868 -4.774 1.00 24.72 323 ASP B N 1
ATOM 1334 C CA . ASP B 2 15 ? -15.924 -29.572 -4.833 1.00 31.14 323 ASP B CA 1
ATOM 1335 C C . ASP B 2 15 ? -16.724 -30.875 -5.016 1.00 36.64 323 ASP B C 1
ATOM 1336 O O . ASP B 2 15 ? -17.759 -31.000 -4.344 1.00 35.57 323 ASP B O 1
ATOM 1341 N N . GLY B 2 16 ? -16.229 -31.830 -5.808 1.00 32.08 324 GLY B N 1
ATOM 1342 C CA . GLY B 2 16 ? -16.887 -33.128 -6.015 1.00 36.61 324 GLY B CA 1
ATOM 1343 C C . GLY B 2 16 ? -16.816 -34.019 -4.781 1.00 36.38 324 GLY B C 1
ATOM 1344 O O . GLY B 2 16 ? -17.824 -34.662 -4.454 1.00 40.30 324 GLY B O 1
ATOM 1345 N N . ILE B 2 17 ? -15.635 -34.116 -4.161 1.00 34.93 325 ILE B N 1
ATOM 1346 C CA . ILE B 2 17 ? -15.410 -34.897 -2.913 1.00 35.60 325 ILE B CA 1
ATOM 1347 C C . ILE B 2 17 ? -16.374 -34.376 -1.848 1.00 36.42 325 ILE B C 1
ATOM 1348 O O . ILE B 2 17 ? -17.006 -35.215 -1.187 1.00 40.87 325 ILE B O 1
ATOM 1353 N N . ILE B 2 18 ? -16.471 -33.053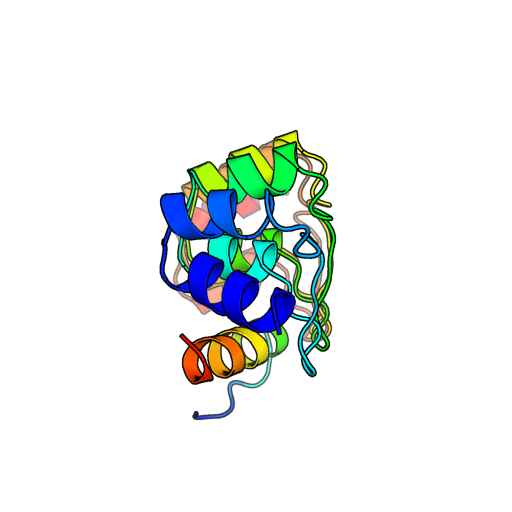 -1.674 1.00 34.13 326 ILE B N 1
ATOM 1354 C CA . ILE B 2 18 ? -17.348 -32.462 -0.611 1.00 34.69 326 ILE B CA 1
ATOM 1355 C C . ILE B 2 18 ? -18.796 -32.835 -0.924 1.00 45.19 326 ILE B C 1
ATOM 1356 O O . ILE B 2 18 ? -19.564 -33.170 0.032 1.00 49.32 326 ILE B O 1
ATOM 1361 N N . GLY B 2 19 ? -19.148 -32.798 -2.210 1.00 50.09 327 GLY B N 1
ATOM 1362 C CA . GLY B 2 19 ? -20.473 -33.224 -2.709 1.00 50.33 327 GLY B CA 1
ATOM 1363 C C . GLY B 2 19 ? -20.814 -34.642 -2.295 1.00 53.50 327 GLY B C 1
ATOM 1364 O O . GLY B 2 19 ? -22.006 -34.921 -2.176 1.00 54.12 327 GLY B O 1
ATOM 1365 N N . GLU B 2 20 ? -19.823 -35.524 -2.100 1.00 68.14 328 GLU B N 1
ATOM 1366 C CA . GLU B 2 20 ? -20.070 -36.924 -1.650 1.00 81.42 328 GLU B CA 1
ATOM 1367 C C . GLU B 2 20 ? -20.626 -36.905 -0.220 1.00 97.09 328 GLU B C 1
ATOM 1368 O O . GLU B 2 20 ? -21.739 -37.423 -0.030 1.00 105.40 328 GLU B O 1
ATOM 1374 N N . ILE B 2 21 ? -19.923 -36.322 0.757 1.00 85.12 329 ILE B N 1
ATOM 1375 C CA . ILE B 2 21 ? -20.368 -36.475 2.177 1.00 117.42 329 ILE B CA 1
ATOM 1376 C C . ILE B 2 21 ? -21.516 -35.501 2.478 1.00 103.26 329 ILE B C 1
ATOM 1377 O O . ILE B 2 21 ? -22.312 -35.807 3.386 1.00 128.35 329 ILE B O 1
ATOM 1382 N N . ARG B 2 22 ? -21.575 -34.375 1.756 1.00 120.75 330 ARG B N 1
ATOM 1383 C CA . ARG B 2 22 ? -22.536 -33.249 1.942 1.00 95.52 330 ARG B CA 1
ATOM 1384 C C . ARG B 2 22 ? -23.778 -33.716 2.715 1.00 114.31 330 ARG B C 1
ATOM 1385 O O . ARG B 2 22 ? -24.597 -34.521 2.269 1.00 102.91 330 ARG B O 1
#

Nearest PDB structures (foldseek):
  7z7c-assembly1_A  TM=1.006E+00  e=4.031E-23  synthetic construct
  7b4w-assembly2_C  TM=9.997E-01  e=6.743E-20  synthetic construct
  7z71-assembly2_D  TM=9.976E-01  e=9.891E-20  synthetic construct
  8p9c-assembly1_C  TM=9.943E-01  e=5.545E-19  Lama glama
  4j8y-assembly1_A  TM=9.957E-01  e=1.033E-18  synthetic construct

Sequence (180 aa):
DLGKKLLEAAVDGQDDEVRILMMANGADVVNAADWWGLTPLHLAAWHGHLEEIVEVLLKTGADVNASSDNNGITPLHLAAARGHLEIVEVLLKAGADVNARDTSGDTPLHLAAMQGHLEIVEVLLKHGADVVNAQDKFGKTPFDLAIDNGNEDIAEVLQKAAKKSVHHLGPGQAFYATDGIIGEIR

Radius of gyration: 15.8 Å; Cα contacts (8 Å, |Δi|>4): 361; chains: 2; bounding box: 25×39×45 Å

Organism: Human immunodeficiency virus type 1 group M subtype H (isolate VI991) (NCBI:txid388888)

InterPro domains:
  IPR000328 Retroviral envelope protein GP41-like [PF00517] (533-723)
  IPR000328 Retroviral envelope protein GP41-like [cd09909] (542-668)
  IPR000777 Human immunodeficiency virus 1, envelope glycoprotein Gp120 [PF00516] (30-514)
  IPR036377 Gp120 core superfamily [G3DSA:2.170.40.20] (40-133)
  IPR036377 Gp120 core superfamily [G3DSA:2.170.40.20] (134-508)
  IPR036377 Gp120 core superfamily [SSF56502] (81-133)
  IPR036377 Gp120 core superfamily [SSF56502] (151-495)
  IPR037527 Envelope glycoprotein Gp160 [MF_04083] (1-859)

Secondary structure (DSSP, 8-state):
-HHHHHHHHHHTT-HHHHHHHHHTT--TT---TTS--HHHHHHHHT-HHHHHHHHHTT--TT---TT---HHHHHHHHT-HHHHHHHHHTT--TT---TT---HHHHHHHHT-HHHHHHHHHTT--TT---TTS--HHHHHHHTT-HHHHHHHHHHH-/-----STTHHHHHHHHHHHHH-

Foldseek 3Di:
DLQVVLLVCLLVLVLVSVVVSVVVPHDQCRADPFQDGSLLNNLLNLNQSSNVVSLVSPHDQCRQTNQRDGSLLNNLLNQNQVSNVVSVVSPHDLCRQGNQQDGSLLNNLLNQRQVSNVVSLVSPHDLCRQGPVRDGSLRSNVVNVNVNNNVVSVVSVD/DDQDDDPCRVVVVVVVVVVVVD

B-factor: mean 30.81, std 15.76, range [12.08, 135.22]

Solvent-accessible surface area: 8429 Å² total